Protein AF-A0A917PH70-F1 (afdb_monomer)

pLDDT: mean 84.31, std 15.36, range [49.19, 98.44]

Solvent-accessible surface area (backbone atoms only — not comparable to full-atom values): 12922 Å² total; per-residue (Å²): 136,62,50,63,32,92,89,75,68,44,53,55,34,42,41,21,60,59,47,22,56,74,26,53,43,82,43,77,47,75,48,79,40,77,47,79,57,69,67,55,56,70,75,43,76,84,50,75,73,59,52,70,80,65,51,49,74,43,81,46,76,49,76,50,74,50,68,36,74,67,12,62,72,35,50,76,82,79,75,60,72,53,63,62,25,49,52,39,25,52,53,11,59,72,32,40,92,86,37,50,69,65,9,51,49,31,31,52,53,12,48,52,48,32,51,52,33,50,50,40,51,70,64,51,44,58,55,54,43,53,54,45,63,56,18,25,31,24,75,84,80,67,52,73,47,68,66,64,63,70,58,57,51,49,52,51,51,49,52,51,50,51,52,52,52,52,51,49,52,52,51,63,68,45,44,65,59,52,52,51,50,52,53,52,52,51,52,52,51,52,53,52,53,53,53,51,52,53,53,51,56,54,53,57,55,57,69,77,66,61,81,85,75,86,82,78,89,77,88,74,88,85,91,83,133

Organism: NCBI:txid393059

Secondary structure (DSSP, 8-state):
--PPPTTT--S-EEEHHHHHHHTEEEEEEEEEEEE--HHHHHH-TT-TTTTTTT-EEEEEEEEEEEE-HHHHHTPPPPPPPHHHHHHHHHHHHHHTTT-HHHHHHHHHHHHHHHHHHHHIIIIIHHHHHHHHHH-EEETTT--EE---HHHHHHHHHHHHHHHHHHHHHHHHHHHHHHHHHHHHHHHHHHHHHHHHHHHHHHHHHHHTTS---------------

Radius of gyration: 43.93 Å; Cα contacts (8 Å, |Δi|>4): 209; chains: 1; bounding box: 133×69×64 Å

Sequence (225 aa):
MTASCPKCGADDARYLSVVHESGLSAVDTRTRGAGCNPLTILLFPFIGLWSLLFSSFGNARTTGTVQSLTSAKAGPPVRKPLAFSLVLAVVGLFLLPGHTVPGVLLLLVGGLSLYAAWTYNRRVHPYQYQVWEQSAMCQRCGTIFVPDANRITLDAVTAGQLLAEQQRRLVTAAQPALDRAQHLGGQVVQKVVQKTTELRVAAQREEHGAPLEPQADRREADQEN

Mean predicted aligned error: 14.16 Å

Structure (mmCIF, N/CA/C/O backbone):
data_AF-A0A917PH70-F1
#
_entry.id   AF-A0A917PH70-F1
#
loop_
_atom_site.group_PDB
_atom_site.id
_atom_site.type_symbol
_atom_site.label_atom_id
_atom_site.label_alt_id
_atom_site.label_comp_id
_atom_site.label_asym_id
_atom_site.label_entity_id
_atom_site.label_seq_id
_atom_site.pdbx_PDB_ins_code
_atom_site.Cartn_x
_atom_site.Cartn_y
_atom_site.Cartn_z
_atom_site.occupancy
_atom_site.B_iso_or_equiv
_atom_site.auth_seq_id
_atom_site.auth_comp_id
_atom_site.auth_asym_id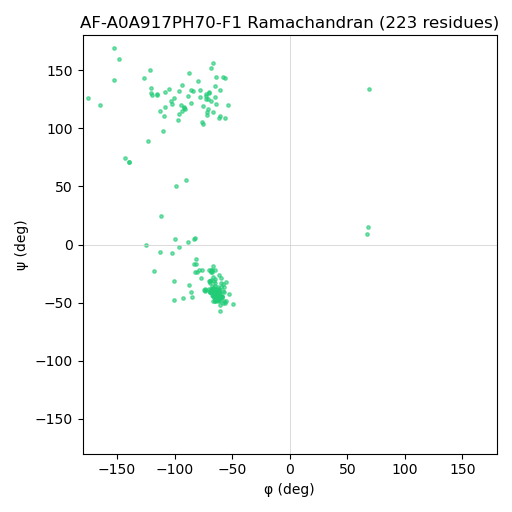
_atom_site.auth_atom_id
_atom_site.pdbx_PDB_model_num
ATOM 1 N N . MET A 1 1 ? -11.623 -1.666 21.074 1.00 55.84 1 MET A N 1
ATOM 2 C CA . MET A 1 1 ? -11.689 -3.139 20.999 1.00 55.84 1 MET A CA 1
ATOM 3 C C . MET A 1 1 ? -10.263 -3.650 21.083 1.00 55.84 1 MET A C 1
ATOM 5 O O . MET A 1 1 ? -9.477 -3.342 20.196 1.00 55.84 1 MET A O 1
ATOM 9 N N . THR A 1 2 ? -9.900 -4.296 22.186 1.00 69.12 2 THR A N 1
ATOM 10 C CA . THR A 1 2 ? -8.546 -4.786 22.479 1.00 69.12 2 THR A CA 1
ATOM 11 C C . THR A 1 2 ? -8.552 -6.306 22.373 1.00 69.12 2 THR A C 1
ATOM 13 O O . THR A 1 2 ? -9.302 -6.965 23.084 1.00 69.12 2 THR A O 1
ATOM 16 N N . ALA A 1 3 ? -7.774 -6.870 21.449 1.00 82.81 3 ALA A N 1
ATOM 17 C CA . ALA A 1 3 ? -7.618 -8.319 21.345 1.00 82.81 3 ALA A CA 1
ATOM 18 C C . ALA A 1 3 ? -6.467 -8.777 22.253 1.00 82.81 3 ALA A C 1
ATOM 20 O O . ALA A 1 3 ? -5.358 -8.250 22.151 1.00 82.81 3 ALA A O 1
ATOM 21 N N . SER A 1 4 ? -6.704 -9.766 23.117 1.00 91.69 4 SER A N 1
ATOM 22 C CA . SER A 1 4 ? -5.657 -10.330 23.975 1.00 91.69 4 SER A CA 1
ATOM 23 C C . SER A 1 4 ? -4.651 -11.136 23.150 1.00 91.69 4 SER A C 1
ATOM 25 O O . SER A 1 4 ? -5.019 -11.985 22.336 1.00 91.69 4 SER A O 1
ATOM 27 N N . CYS A 1 5 ? -3.359 -10.886 23.353 1.00 95.00 5 CYS A N 1
ATOM 28 C CA . CYS A 1 5 ? -2.297 -11.587 22.638 1.00 95.00 5 CYS A CA 1
ATOM 29 C C . CYS A 1 5 ? -2.193 -13.061 23.082 1.00 95.00 5 CYS A C 1
ATOM 31 O O . CYS A 1 5 ? -2.006 -13.310 24.274 1.00 95.00 5 CYS A O 1
ATOM 33 N N . PRO A 1 6 ? -2.164 -14.041 22.158 1.00 95.44 6 PRO A N 1
ATOM 34 C CA . PRO A 1 6 ? -2.088 -15.460 22.516 1.00 95.44 6 PRO A CA 1
ATOM 35 C C . PRO A 1 6 ? -0.744 -15.870 23.138 1.00 95.44 6 PRO A C 1
ATOM 37 O O . PRO A 1 6 ? -0.668 -16.880 23.828 1.00 95.44 6 PRO A O 1
ATOM 40 N N . LYS A 1 7 ? 0.331 -15.101 22.905 1.00 96.62 7 LYS A N 1
ATOM 41 C CA . LYS A 1 7 ? 1.673 -15.429 23.412 1.00 96.62 7 LYS A CA 1
ATOM 42 C C . LYS A 1 7 ? 1.923 -14.922 24.833 1.00 96.62 7 LYS A C 1
ATOM 44 O O . LYS A 1 7 ? 2.578 -15.604 25.609 1.00 96.62 7 LYS A O 1
ATOM 49 N N . CYS A 1 8 ? 1.472 -13.708 25.152 1.00 96.75 8 CYS A N 1
ATOM 50 C CA . CYS A 1 8 ? 1.789 -13.051 26.427 1.00 96.75 8 CYS A CA 1
ATOM 51 C C . CYS A 1 8 ? 0.565 -12.605 27.236 1.00 96.75 8 CYS A C 1
ATOM 53 O O . CYS A 1 8 ? 0.745 -11.995 28.284 1.00 96.75 8 CYS A O 1
ATOM 55 N N . GLY A 1 9 ? -0.657 -12.834 26.742 1.00 95.12 9 GLY A N 1
ATOM 56 C CA . GLY A 1 9 ? -1.905 -12.478 27.425 1.00 95.12 9 GLY A CA 1
ATOM 57 C C . GLY A 1 9 ? -2.163 -10.977 27.586 1.00 95.12 9 GLY A C 1
ATOM 58 O O . GLY A 1 9 ? -3.075 -10.602 28.306 1.00 95.12 9 GLY A O 1
ATOM 59 N N . ALA A 1 10 ? -1.363 -10.109 26.958 1.00 95.38 10 ALA A N 1
ATOM 60 C CA . ALA A 1 10 ? -1.545 -8.662 27.058 1.00 95.38 10 ALA A CA 1
ATOM 61 C C . ALA A 1 10 ? -2.670 -8.186 26.129 1.00 95.38 10 ALA A C 1
ATOM 63 O O . ALA A 1 10 ? -2.725 -8.622 24.977 1.00 95.38 10 ALA A O 1
ATOM 64 N N . ASP A 1 11 ? -3.483 -7.238 26.594 1.00 93.88 11 ASP A N 1
ATOM 65 C CA . ASP A 1 11 ? -4.610 -6.664 25.840 1.00 93.88 11 ASP A CA 1
ATOM 66 C C . ASP A 1 11 ? -4.192 -5.533 24.874 1.00 93.88 11 ASP A C 1
ATOM 68 O O . ASP A 1 11 ? -5.017 -4.941 24.184 1.00 93.88 11 ASP A O 1
ATOM 72 N N . ASP A 1 12 ? -2.889 -5.268 24.750 1.00 93.00 12 ASP A N 1
ATOM 73 C CA . ASP A 1 12 ? -2.331 -4.214 23.894 1.00 93.00 12 ASP A CA 1
ATOM 74 C C . ASP A 1 12 ? -2.015 -4.705 22.471 1.00 93.00 12 ASP A C 1
ATOM 76 O O . ASP A 1 12 ? -0.878 -4.608 21.990 1.00 93.00 12 ASP A O 1
ATOM 80 N N . ALA A 1 13 ? -2.998 -5.272 21.774 1.00 94.88 13 ALA A N 1
ATOM 81 C CA . ALA A 1 13 ? -2.871 -5.573 20.348 1.00 94.88 13 ALA A CA 1
ATOM 82 C C . ALA A 1 13 ? -3.433 -4.435 19.489 1.00 94.88 13 ALA A C 1
ATOM 84 O O . ALA A 1 13 ? -4.506 -3.896 19.760 1.00 94.88 13 ALA A O 1
ATOM 85 N N . ARG A 1 14 ? -2.710 -4.081 18.423 1.00 95.00 14 ARG A N 1
ATOM 86 C CA . ARG A 1 14 ? -3.150 -3.110 17.411 1.00 95.00 14 ARG A CA 1
ATOM 87 C C . ARG A 1 14 ? -3.050 -3.727 16.023 1.00 95.00 14 ARG A C 1
ATOM 89 O O . ARG A 1 14 ? -2.112 -4.475 15.764 1.00 95.00 14 ARG A O 1
ATOM 96 N N . TYR A 1 15 ? -3.990 -3.406 15.137 1.00 95.75 15 TYR A N 1
ATOM 97 C CA . TYR A 1 15 ? -3.949 -3.847 13.739 1.00 95.75 15 TYR A CA 1
ATOM 98 C C . TYR A 1 15 ? -2.653 -3.414 13.048 1.00 95.75 15 TYR A C 1
ATOM 100 O O . TYR A 1 15 ? -2.156 -2.316 13.316 1.00 95.75 15 TYR A O 1
ATOM 108 N N . LEU A 1 16 ? -2.109 -4.259 12.163 1.00 97.00 16 LEU A N 1
ATOM 109 C CA . LEU A 1 16 ? -0.850 -3.967 11.466 1.00 97.00 16 LEU A CA 1
ATOM 110 C C . LEU A 1 16 ? -0.904 -2.658 10.681 1.00 97.00 16 LEU A C 1
ATOM 112 O O . LEU A 1 16 ? 0.080 -1.926 10.696 1.00 97.00 16 LEU A O 1
ATOM 116 N N . SER A 1 17 ? -2.046 -2.330 10.073 1.00 96.25 17 SER A N 1
ATOM 117 C CA . SER A 1 17 ? -2.260 -1.057 9.374 1.00 96.25 17 SER A CA 1
ATOM 118 C C . SER A 1 17 ? -2.007 0.144 10.283 1.00 96.25 17 SER A C 1
ATOM 120 O O . SER A 1 17 ? -1.185 1.000 9.966 1.00 96.25 17 SER A O 1
ATOM 122 N N . VAL A 1 18 ? -2.618 0.148 11.470 1.00 96.56 18 VAL A N 1
ATOM 123 C CA . VAL A 1 18 ? -2.456 1.214 12.467 1.00 96.56 18 VAL A CA 1
ATOM 124 C C . VAL A 1 18 ? -1.019 1.271 12.982 1.00 96.56 18 VAL A C 1
ATOM 126 O O . VAL A 1 18 ? -0.466 2.356 13.143 1.00 96.56 18 VAL A O 1
ATOM 129 N N . VAL A 1 19 ? -0.385 0.121 13.239 1.00 96.88 19 VAL A N 1
ATOM 130 C CA . VAL A 1 19 ? 1.017 0.077 13.692 1.00 96.88 19 VAL A CA 1
ATOM 131 C C . VAL A 1 19 ? 1.955 0.629 12.620 1.00 96.88 19 VAL A C 1
ATOM 133 O O . VAL A 1 19 ? 2.821 1.447 12.931 1.00 96.88 19 VAL A O 1
ATOM 136 N N . HIS A 1 20 ? 1.758 0.227 11.367 1.00 97.50 20 HIS A N 1
ATOM 137 C CA . HIS A 1 20 ? 2.531 0.697 10.228 1.00 97.50 20 HIS A CA 1
ATOM 138 C C . HIS A 1 20 ? 2.386 2.213 10.041 1.00 97.50 20 HIS A C 1
ATOM 140 O O . HIS A 1 20 ? 3.396 2.916 10.023 1.00 97.50 20 HIS A O 1
ATOM 146 N N . GLU A 1 21 ? 1.157 2.728 9.993 1.00 96.81 21 GLU A N 1
ATOM 147 C CA . GLU A 1 21 ? 0.881 4.162 9.850 1.00 96.81 21 GLU A CA 1
ATOM 148 C C . GLU A 1 21 ? 1.428 4.976 11.024 1.00 96.81 21 GLU A C 1
ATOM 150 O O . GLU A 1 21 ? 2.063 6.005 10.814 1.00 96.81 21 GLU A O 1
ATOM 155 N N . SER A 1 22 ? 1.270 4.489 12.259 1.00 96.88 22 SER A N 1
ATOM 156 C CA . SER A 1 22 ? 1.747 5.200 13.453 1.00 96.88 22 SER A CA 1
ATOM 157 C C . SER A 1 22 ? 3.269 5.339 13.534 1.00 96.88 22 SER A C 1
ATOM 159 O O . SER A 1 22 ? 3.764 6.211 14.244 1.00 96.88 22 SER A O 1
ATOM 161 N N . GLY A 1 23 ? 4.018 4.482 12.836 1.00 96.25 23 GLY A N 1
ATOM 162 C CA . GLY A 1 23 ? 5.477 4.550 12.801 1.00 96.25 23 GLY A CA 1
ATOM 163 C C . GLY A 1 23 ? 6.049 5.213 11.554 1.00 96.25 23 GLY A C 1
ATOM 164 O O . GLY A 1 23 ? 7.269 5.218 11.417 1.00 96.25 23 GLY A O 1
ATOM 165 N N . LEU A 1 24 ? 5.211 5.752 10.663 1.00 97.06 24 LEU A N 1
ATOM 166 C CA . LEU A 1 24 ? 5.643 6.595 9.552 1.00 97.06 24 LEU A CA 1
ATOM 167 C C . LEU A 1 24 ? 5.546 8.065 9.965 1.00 97.06 24 LEU A C 1
ATOM 169 O O . LEU A 1 24 ? 4.465 8.567 10.264 1.00 97.06 24 LEU A O 1
ATOM 173 N N . SER A 1 25 ? 6.668 8.776 9.942 1.00 96.38 25 SER A N 1
ATOM 174 C CA . SER A 1 25 ? 6.697 10.228 10.104 1.00 96.38 25 SER A CA 1
ATOM 175 C C . SER A 1 25 ? 7.312 10.889 8.875 1.00 96.38 25 SER A C 1
ATOM 177 O O . SER A 1 25 ? 8.369 10.495 8.377 1.00 96.38 25 SER A O 1
ATOM 179 N N . ALA A 1 26 ? 6.620 11.897 8.345 1.00 95.69 26 ALA A N 1
ATOM 180 C CA . ALA A 1 26 ? 7.160 12.735 7.286 1.00 95.69 26 ALA A CA 1
ATOM 181 C C . ALA A 1 26 ? 8.141 13.738 7.901 1.00 95.69 26 ALA A C 1
ATOM 183 O O . ALA A 1 26 ? 7.803 14.459 8.840 1.00 95.69 26 ALA A O 1
ATOM 184 N N . VAL A 1 27 ? 9.353 13.787 7.359 1.00 95.31 27 VAL A N 1
ATOM 185 C CA . VAL A 1 27 ? 10.384 14.744 7.749 1.00 95.31 27 VAL A CA 1
ATOM 186 C C . VAL A 1 27 ? 10.549 15.735 6.607 1.00 95.31 27 VAL A C 1
ATOM 188 O O . VAL A 1 27 ? 11.043 15.389 5.539 1.00 95.31 27 VAL A O 1
ATOM 191 N N . ASP A 1 28 ? 10.121 16.974 6.834 1.00 95.31 28 ASP A N 1
ATOM 192 C CA . ASP A 1 28 ? 10.429 18.119 5.974 1.00 95.31 28 ASP A CA 1
ATOM 193 C C . ASP A 1 28 ? 11.382 19.021 6.750 1.00 95.31 28 ASP A C 1
ATOM 195 O O . ASP A 1 28 ? 10.975 19.769 7.640 1.00 95.31 28 ASP A O 1
ATOM 199 N N . THR A 1 29 ? 12.677 18.887 6.477 1.00 93.38 29 THR A N 1
ATOM 200 C CA . THR A 1 29 ? 13.698 19.714 7.117 1.00 93.38 29 THR A CA 1
ATOM 201 C C . THR A 1 29 ? 14.162 20.776 6.137 1.00 93.38 29 THR A C 1
ATOM 203 O O . THR A 1 29 ? 14.631 20.497 5.034 1.00 93.38 29 THR A O 1
ATOM 206 N N . ARG A 1 30 ? 14.040 22.036 6.553 1.00 91.94 30 ARG A N 1
ATOM 207 C CA . ARG A 1 30 ? 14.645 23.166 5.851 1.00 91.94 30 ARG A CA 1
ATOM 208 C C . ARG A 1 30 ? 15.958 23.497 6.531 1.00 91.94 30 ARG A C 1
ATOM 210 O O . ARG A 1 30 ? 15.971 24.058 7.622 1.00 91.94 30 ARG A O 1
ATOM 217 N N . THR A 1 31 ? 17.057 23.161 5.878 1.00 89.62 31 THR A N 1
ATOM 218 C CA . THR A 1 31 ? 18.389 23.554 6.323 1.00 89.62 31 THR A CA 1
ATOM 219 C C . THR A 1 31 ? 18.758 24.868 5.651 1.00 89.62 31 THR A C 1
ATOM 221 O O . THR A 1 31 ? 18.838 24.950 4.422 1.00 89.62 31 THR A O 1
ATOM 224 N N . ARG A 1 32 ? 18.975 25.903 6.464 1.00 87.00 32 ARG A N 1
ATOM 225 C CA . ARG A 1 32 ? 19.606 27.150 6.030 1.00 87.00 32 ARG A CA 1
ATOM 226 C C . ARG A 1 32 ? 21.089 27.040 6.326 1.00 87.00 32 ARG A C 1
ATOM 228 O O . ARG A 1 32 ? 21.468 26.924 7.487 1.00 87.00 32 ARG A O 1
ATOM 235 N N . GLY A 1 33 ? 21.901 27.036 5.280 1.00 81.44 33 GLY A N 1
ATOM 236 C CA . GLY A 1 33 ? 23.353 26.997 5.397 1.00 81.44 33 GLY A CA 1
ATOM 237 C C . GLY A 1 33 ? 23.962 28.224 4.738 1.00 81.44 33 GLY A C 1
ATOM 238 O O . GLY A 1 33 ? 23.585 28.576 3.621 1.00 81.44 33 GLY A O 1
ATOM 239 N N . ALA A 1 34 ? 24.914 28.863 5.413 1.00 76.62 34 ALA A N 1
ATOM 240 C CA . ALA A 1 34 ? 25.870 29.727 4.735 1.00 76.62 34 ALA A CA 1
ATOM 241 C C . ALA A 1 34 ? 26.877 28.803 4.038 1.00 76.62 34 ALA A C 1
ATOM 243 O O . ALA A 1 34 ? 27.673 28.133 4.696 1.00 76.62 34 ALA A O 1
ATOM 244 N N . GLY A 1 35 ? 26.767 28.679 2.716 1.00 65.12 35 GLY A N 1
ATOM 245 C CA . GLY A 1 35 ? 27.687 27.867 1.928 1.00 65.12 35 GLY A CA 1
ATOM 246 C C . GLY A 1 35 ? 28.845 28.725 1.439 1.00 65.12 35 GLY A C 1
ATOM 247 O O . GLY A 1 35 ? 28.630 29.638 0.645 1.00 65.12 35 GLY A O 1
ATOM 248 N N . CYS A 1 36 ? 30.074 28.420 1.857 1.00 64.38 36 CYS A N 1
ATOM 249 C CA . CYS A 1 36 ? 31.250 28.907 1.139 1.00 64.38 36 CYS A CA 1
ATOM 250 C C . CYS A 1 36 ? 31.339 28.137 -0.180 1.00 64.38 36 CYS A C 1
ATOM 252 O O . CYS A 1 36 ? 31.534 26.921 -0.176 1.00 64.38 36 CYS A O 1
ATOM 254 N N . ASN A 1 37 ? 31.174 28.818 -1.314 1.00 64.06 37 ASN A N 1
ATOM 255 C CA . ASN A 1 37 ? 31.363 28.183 -2.612 1.00 64.06 37 ASN A CA 1
ATOM 256 C C . ASN A 1 37 ? 32.848 27.757 -2.729 1.00 64.06 37 ASN A C 1
ATOM 258 O O . ASN A 1 37 ? 33.741 28.604 -2.622 1.00 64.06 37 ASN A O 1
ATOM 262 N N . PRO A 1 38 ? 33.158 26.463 -2.926 1.00 66.38 38 PRO A N 1
ATOM 263 C CA . PRO A 1 38 ? 34.544 26.002 -3.008 1.00 66.38 38 PRO A CA 1
ATOM 264 C C . PRO A 1 38 ? 35.297 26.647 -4.181 1.00 66.38 38 PRO A C 1
ATOM 266 O O . PRO A 1 38 ? 36.509 26.845 -4.105 1.00 66.38 38 PRO A O 1
ATOM 269 N N . LEU A 1 39 ? 34.580 27.065 -5.230 1.00 68.81 39 LEU A N 1
ATOM 270 C CA . LEU A 1 39 ? 35.157 27.755 -6.380 1.00 68.81 39 LEU A CA 1
ATOM 271 C C . LEU A 1 39 ? 35.692 29.150 -6.014 1.00 68.81 39 LEU A C 1
ATOM 273 O O . LEU A 1 39 ? 36.734 29.557 -6.518 1.00 68.81 39 LEU A O 1
ATOM 277 N N . THR A 1 40 ? 35.027 29.869 -5.099 1.00 65.19 40 THR A N 1
ATOM 278 C CA . THR A 1 40 ? 35.502 31.181 -4.619 1.00 65.19 40 THR A CA 1
ATOM 279 C C . THR A 1 40 ? 36.751 31.077 -3.747 1.00 65.19 40 THR A C 1
ATOM 281 O O . THR A 1 40 ? 37.595 31.965 -3.807 1.00 65.19 40 THR A O 1
ATOM 284 N N . ILE A 1 41 ? 36.915 29.980 -2.997 1.00 68.06 41 ILE A N 1
ATOM 285 C CA . ILE A 1 41 ? 38.135 29.717 -2.213 1.00 68.06 41 ILE A CA 1
ATOM 286 C C . ILE A 1 41 ? 39.323 29.437 -3.145 1.00 68.06 41 ILE A C 1
ATOM 288 O O . ILE A 1 41 ? 40.431 29.898 -2.884 1.00 68.06 41 ILE A O 1
ATOM 292 N N . LEU A 1 42 ? 39.088 28.720 -4.248 1.00 71.50 42 LEU A N 1
ATOM 293 C CA . LEU A 1 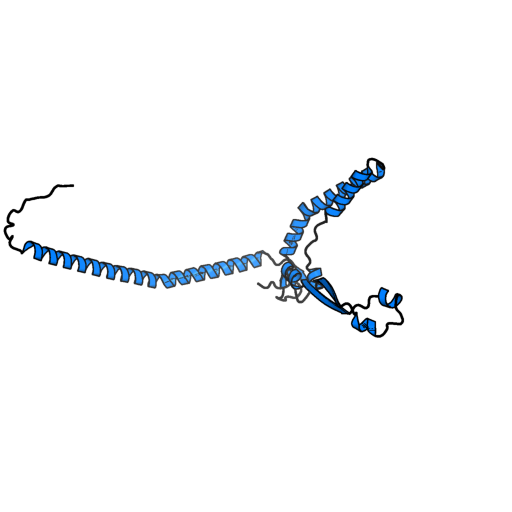42 ? 40.128 28.386 -5.225 1.00 71.50 42 LEU A CA 1
ATOM 294 C C . LEU A 1 42 ? 40.555 29.574 -6.096 1.00 71.50 42 LEU A C 1
ATOM 296 O O . LEU A 1 42 ? 41.742 29.726 -6.370 1.00 71.50 42 LEU A O 1
ATOM 300 N N . LEU A 1 43 ? 39.613 30.411 -6.537 1.00 71.12 43 LEU A N 1
ATOM 301 C CA . LEU A 1 43 ? 39.911 31.525 -7.447 1.00 71.12 43 LEU A CA 1
ATOM 302 C C . LEU A 1 43 ? 40.476 32.767 -6.743 1.00 71.12 43 LEU A C 1
ATOM 304 O O . LEU A 1 43 ? 41.165 33.555 -7.386 1.00 71.12 43 LEU A O 1
ATOM 308 N N . PHE A 1 44 ? 40.215 32.952 -5.444 1.00 68.31 44 PHE A N 1
ATOM 309 C CA . PHE A 1 44 ? 40.594 34.174 -4.725 1.00 68.31 44 PHE A CA 1
ATOM 310 C C . PHE A 1 44 ? 41.132 33.900 -3.304 1.00 68.31 44 PHE A C 1
ATOM 312 O O . PHE A 1 44 ? 40.487 34.259 -2.316 1.00 68.31 44 PHE A O 1
ATOM 319 N N . PRO A 1 45 ? 42.344 33.328 -3.162 1.00 63.28 45 PRO A N 1
ATOM 320 C CA . PRO A 1 45 ? 42.908 32.946 -1.861 1.00 63.28 45 PRO A CA 1
ATOM 321 C C . PRO A 1 45 ? 43.241 34.132 -0.935 1.00 63.28 45 PRO A C 1
ATOM 323 O O . PRO A 1 45 ? 43.362 33.953 0.273 1.00 63.28 45 PRO A O 1
ATOM 326 N N . PHE A 1 46 ? 43.359 35.352 -1.472 1.00 66.62 46 PHE A N 1
ATOM 327 C CA . PHE A 1 46 ? 43.726 36.552 -0.702 1.00 66.62 46 PHE A CA 1
ATOM 328 C C . PHE A 1 46 ? 42.529 37.395 -0.231 1.00 66.62 46 PHE A C 1
ATOM 330 O O . PHE A 1 46 ? 42.706 38.375 0.488 1.00 66.62 46 PHE A O 1
ATOM 337 N N . ILE A 1 47 ? 41.296 37.011 -0.579 1.00 59.50 47 ILE A N 1
ATOM 338 C CA . ILE A 1 47 ? 40.068 37.744 -0.224 1.00 59.50 47 ILE A CA 1
ATOM 339 C C . ILE A 1 47 ? 39.416 37.087 1.011 1.00 59.50 47 ILE A C 1
ATOM 341 O O . ILE A 1 47 ? 38.234 36.754 1.043 1.00 59.50 47 ILE A O 1
ATOM 345 N N . GLY A 1 48 ? 40.210 36.857 2.061 1.00 55.66 48 GLY A N 1
ATOM 346 C CA . GLY A 1 48 ? 39.770 36.143 3.268 1.00 55.66 48 GLY A CA 1
ATOM 347 C C . GLY A 1 48 ? 38.720 36.887 4.104 1.00 55.66 48 GLY A C 1
ATOM 348 O O . GLY A 1 48 ? 37.964 36.253 4.834 1.00 55.66 48 GLY A O 1
ATOM 349 N N . LEU A 1 49 ? 38.627 38.217 3.973 1.00 61.12 49 LEU A N 1
ATOM 350 C CA . LEU A 1 49 ? 37.731 39.042 4.794 1.00 61.12 49 LEU A CA 1
ATOM 351 C C . LEU A 1 49 ? 36.425 39.443 4.080 1.00 61.12 49 LEU A C 1
ATOM 353 O O . LEU A 1 49 ? 35.383 39.530 4.722 1.00 61.12 49 LEU A O 1
ATOM 357 N N . TRP A 1 50 ? 36.436 39.620 2.751 1.00 57.97 50 TRP A N 1
ATOM 358 C CA . TRP A 1 50 ? 35.219 39.962 1.991 1.00 57.97 50 TRP A CA 1
ATOM 359 C C . TRP A 1 50 ? 34.355 38.742 1.639 1.00 57.97 50 TRP A C 1
ATOM 361 O O . TRP A 1 50 ? 33.171 38.899 1.354 1.00 57.97 50 TRP A O 1
ATOM 371 N N . SER A 1 51 ? 34.897 37.521 1.721 1.00 54.53 51 SER A N 1
ATOM 372 C CA . SER A 1 51 ? 34.133 36.276 1.525 1.00 54.53 51 SER A CA 1
ATOM 373 C C . SER A 1 51 ? 32.978 36.120 2.537 1.00 54.53 51 SER A C 1
ATOM 375 O O . SER A 1 51 ? 31.915 35.592 2.211 1.00 54.53 51 SER A O 1
ATOM 377 N N . LEU A 1 52 ? 33.119 36.685 3.743 1.00 58.16 52 LEU A N 1
ATOM 378 C CA . LEU A 1 52 ? 32.035 36.735 4.733 1.00 58.16 52 LEU A CA 1
ATOM 379 C C . LEU A 1 52 ? 30.887 37.672 4.318 1.00 58.16 52 LEU A C 1
ATOM 381 O O . LEU A 1 52 ? 29.732 37.385 4.617 1.00 58.16 52 LEU A O 1
ATOM 385 N N . LEU A 1 53 ? 31.180 38.747 3.579 1.00 61.81 53 LEU A N 1
ATOM 386 C CA . LEU A 1 53 ? 30.180 39.703 3.083 1.00 61.81 53 LEU A CA 1
ATOM 387 C C . LEU A 1 53 ? 29.382 39.176 1.878 1.00 61.81 53 LEU A C 1
ATOM 389 O O . LEU A 1 53 ? 28.260 39.621 1.655 1.00 61.81 53 LEU A O 1
ATOM 393 N N . PHE A 1 54 ? 29.917 38.192 1.147 1.00 58.72 54 PHE A N 1
ATOM 394 C CA . PHE A 1 54 ? 29.249 37.526 0.018 1.00 58.72 54 PHE A CA 1
ATOM 395 C C . PHE A 1 54 ? 28.890 36.062 0.309 1.00 58.72 54 PHE A C 1
ATOM 397 O O . PHE A 1 54 ? 28.747 35.255 -0.612 1.00 58.72 54 PHE A O 1
ATOM 404 N N . SER A 1 55 ? 28.727 35.701 1.584 1.00 61.06 55 SER A N 1
ATOM 405 C CA . SER A 1 55 ? 28.226 34.376 1.954 1.00 61.06 55 SER A CA 1
ATOM 406 C C . SER A 1 55 ? 26.822 34.187 1.380 1.00 61.06 55 SER A C 1
ATOM 408 O O . SER A 1 55 ? 25.859 34.815 1.818 1.00 61.06 55 SER A O 1
ATOM 410 N N . SER A 1 56 ? 26.700 33.328 0.368 1.00 62.91 56 SER A N 1
ATOM 411 C CA . SER A 1 56 ? 25.400 32.968 -0.188 1.00 62.91 56 SER A CA 1
ATOM 412 C C . SER A 1 56 ? 24.665 32.089 0.821 1.00 62.91 56 SER A C 1
ATOM 414 O O . SER A 1 56 ? 25.107 30.984 1.151 1.00 62.91 56 SER A O 1
ATOM 416 N N . PHE A 1 57 ? 23.538 32.583 1.329 1.00 75.44 57 PHE A N 1
ATOM 417 C CA . PHE A 1 57 ? 22.631 31.785 2.144 1.00 75.44 57 PHE A CA 1
ATOM 418 C C . PHE A 1 57 ? 21.854 30.837 1.226 1.00 75.44 57 PHE A C 1
ATOM 420 O O . PHE A 1 57 ? 20.935 31.244 0.516 1.00 75.44 57 PHE A O 1
ATOM 427 N N . GLY A 1 58 ? 22.236 29.562 1.231 1.00 76.25 58 GLY A N 1
ATOM 428 C CA . GLY A 1 58 ? 21.525 28.504 0.528 1.00 76.25 58 GLY A CA 1
ATOM 429 C C . GLY A 1 58 ? 20.367 27.978 1.373 1.00 76.25 58 GLY A C 1
ATOM 430 O O . GLY A 1 58 ? 20.535 27.651 2.551 1.00 76.25 58 GLY A O 1
ATOM 431 N N . ASN A 1 59 ? 19.187 27.860 0.764 1.00 86.19 59 ASN A N 1
ATOM 432 C CA . ASN A 1 59 ? 18.077 27.099 1.331 1.00 86.19 59 ASN A CA 1
ATOM 433 C C . ASN A 1 59 ? 18.092 25.703 0.703 1.00 86.19 59 ASN A C 1
ATOM 435 O O . ASN A 1 59 ? 17.807 25.566 -0.485 1.00 86.19 59 ASN A O 1
ATOM 439 N N . ALA A 1 60 ? 18.385 24.671 1.490 1.00 85.88 60 ALA A N 1
ATOM 440 C CA . ALA A 1 60 ? 18.158 23.290 1.081 1.00 85.88 60 ALA A CA 1
ATOM 441 C C . ALA A 1 60 ? 16.920 22.751 1.805 1.00 85.88 60 ALA A C 1
ATOM 443 O O . ALA A 1 60 ? 16.731 22.967 3.005 1.00 85.88 60 ALA A O 1
ATOM 444 N N . ARG A 1 61 ? 16.045 22.084 1.053 1.00 90.31 61 ARG A N 1
ATOM 445 C CA . ARG A 1 61 ? 14.859 21.409 1.581 1.00 90.31 61 ARG A CA 1
ATOM 446 C C . ARG A 1 61 ? 15.061 19.915 1.402 1.00 90.31 61 ARG A C 1
ATOM 448 O O . ARG A 1 61 ? 15.136 19.445 0.269 1.00 90.31 61 ARG A O 1
ATOM 455 N N . THR A 1 62 ? 15.155 19.183 2.502 1.00 91.25 62 THR A N 1
ATOM 456 C CA . THR A 1 62 ? 15.183 17.724 2.490 1.00 91.25 62 THR A CA 1
ATOM 457 C C . THR A 1 62 ? 13.803 17.222 2.886 1.00 91.25 62 THR A C 1
ATOM 459 O O . THR A 1 62 ? 13.276 17.554 3.945 1.00 91.25 62 THR A O 1
ATOM 462 N N . THR A 1 63 ? 13.193 16.449 1.992 1.00 94.88 63 THR A N 1
ATOM 463 C CA . THR A 1 63 ? 11.950 15.731 2.279 1.00 94.88 63 THR A CA 1
ATOM 464 C C . THR A 1 63 ? 12.289 14.254 2.381 1.00 94.88 63 THR A C 1
ATOM 466 O O . THR A 1 63 ? 13.017 13.718 1.547 1.00 94.88 63 THR A O 1
ATOM 469 N N . GLY A 1 64 ? 11.822 13.611 3.440 1.00 94.38 64 GLY A N 1
ATOM 470 C CA . GLY A 1 64 ? 12.080 12.208 3.712 1.00 94.38 64 GLY A CA 1
ATOM 471 C C . GLY A 1 64 ? 10.962 11.595 4.538 1.00 94.38 64 GLY A C 1
ATOM 472 O O . GLY A 1 64 ? 10.094 12.289 5.065 1.00 94.38 64 GLY A O 1
ATOM 473 N N . THR A 1 65 ? 10.986 10.274 4.648 1.00 95.62 65 THR A N 1
ATOM 474 C CA . THR A 1 65 ? 10.107 9.530 5.549 1.00 95.62 65 THR A CA 1
ATOM 475 C C . THR A 1 65 ? 10.986 8.777 6.532 1.00 95.62 65 THR A C 1
ATOM 477 O O . THR A 1 65 ? 11.949 8.120 6.138 1.00 95.62 65 THR A O 1
ATOM 480 N N . VAL A 1 66 ? 10.705 8.929 7.821 1.00 96.06 66 VAL A N 1
ATOM 481 C CA . VAL A 1 66 ? 11.333 8.137 8.875 1.00 96.06 66 VAL A CA 1
ATOM 482 C C . VAL A 1 66 ? 10.340 7.055 9.259 1.00 96.06 66 VAL A C 1
ATOM 484 O O . VAL A 1 66 ? 9.179 7.339 9.551 1.00 96.06 66 VAL A O 1
ATOM 487 N N . GLN A 1 67 ? 10.796 5.808 9.221 1.00 97.25 67 GLN A N 1
ATOM 488 C CA . GLN A 1 67 ? 9.991 4.648 9.571 1.00 97.25 67 GLN A CA 1
ATOM 489 C C . GLN A 1 67 ? 10.577 3.977 10.810 1.00 97.25 67 GLN A C 1
ATOM 491 O O . GLN A 1 67 ? 11.770 3.673 10.858 1.00 97.25 67 GLN A O 1
ATOM 496 N N . SER A 1 68 ? 9.749 3.729 11.823 1.00 96.69 68 SER A N 1
ATOM 497 C CA . SER A 1 68 ? 10.169 2.953 12.989 1.00 96.69 68 SER A CA 1
ATOM 498 C C . SER A 1 68 ? 10.402 1.483 12.617 1.00 96.69 68 SER A C 1
ATOM 500 O O . SER A 1 68 ? 9.746 0.941 11.728 1.00 96.69 68 SER A O 1
ATOM 502 N N . LEU A 1 69 ? 11.292 0.790 13.338 1.00 96.25 69 LEU A N 1
ATOM 503 C CA . LEU A 1 69 ? 11.523 -0.650 13.132 1.00 96.25 69 LEU A CA 1
ATOM 504 C C . LEU A 1 69 ? 10.239 -1.480 13.306 1.00 96.25 69 LEU A C 1
ATOM 506 O O . LEU A 1 69 ? 10.041 -2.478 12.613 1.00 96.25 69 LEU A O 1
ATOM 510 N N . THR A 1 70 ? 9.350 -1.061 14.213 1.00 95.12 70 THR A N 1
ATOM 511 C CA . THR A 1 70 ? 8.048 -1.707 14.424 1.00 95.12 70 THR A CA 1
ATOM 512 C C . THR A 1 70 ? 7.110 -1.495 13.241 1.00 95.12 70 THR A C 1
ATOM 514 O O . THR A 1 70 ? 6.462 -2.451 12.822 1.00 95.12 70 THR A O 1
ATOM 517 N N . SER A 1 71 ? 7.087 -0.295 12.653 1.00 96.38 71 SER A N 1
ATOM 518 C CA . SER A 1 71 ? 6.329 -0.022 11.430 1.00 96.38 71 SER A CA 1
ATOM 519 C C . SER A 1 71 ? 6.898 -0.784 10.238 1.00 96.38 71 SER A C 1
ATOM 521 O O . SER A 1 71 ? 6.137 -1.441 9.538 1.00 96.38 71 SER A O 1
ATOM 523 N N . ALA A 1 72 ? 8.222 -0.812 10.058 1.00 96.50 72 ALA A N 1
ATOM 524 C CA . ALA A 1 72 ? 8.859 -1.563 8.976 1.00 96.50 72 ALA A CA 1
ATOM 525 C C . ALA A 1 72 ? 8.502 -3.059 9.028 1.00 96.50 72 ALA A C 1
ATOM 527 O O . ALA A 1 72 ? 8.199 -3.668 8.004 1.00 96.50 72 ALA A O 1
ATOM 528 N N . LYS A 1 73 ? 8.460 -3.645 10.232 1.00 96.06 73 LYS A N 1
ATOM 529 C CA . LYS A 1 73 ? 8.027 -5.035 10.436 1.00 96.06 73 LYS A CA 1
ATOM 530 C C . LYS A 1 73 ? 6.528 -5.242 10.183 1.00 96.06 73 LYS A C 1
ATOM 532 O O . LYS A 1 73 ? 6.137 -6.315 9.737 1.00 96.06 73 LYS A O 1
ATOM 537 N N . ALA A 1 74 ? 5.703 -4.239 10.472 1.00 97.38 74 ALA A N 1
ATOM 538 C CA . ALA A 1 74 ? 4.267 -4.242 10.206 1.00 97.38 74 ALA A CA 1
ATOM 539 C C . ALA A 1 74 ? 3.916 -3.859 8.755 1.00 97.38 74 ALA A C 1
ATOM 541 O O . ALA A 1 74 ? 2.737 -3.713 8.437 1.00 97.38 74 ALA A O 1
ATOM 542 N N . GLY A 1 75 ? 4.915 -3.691 7.882 1.00 97.19 75 GLY A N 1
ATOM 543 C CA . GLY A 1 75 ? 4.732 -3.242 6.509 1.00 97.19 75 GLY A CA 1
ATOM 544 C C . GLY A 1 75 ? 3.802 -4.144 5.688 1.00 97.19 75 GLY A C 1
ATOM 545 O O . GLY A 1 75 ? 3.815 -5.367 5.861 1.00 97.19 75 GLY A O 1
ATOM 546 N N . PRO A 1 76 ? 2.992 -3.563 4.788 1.00 97.38 76 PRO A N 1
ATOM 547 C CA . PRO A 1 76 ? 2.142 -4.335 3.895 1.00 97.38 76 PRO A CA 1
ATOM 548 C C . PRO A 1 76 ? 2.975 -5.154 2.896 1.00 97.38 76 PRO A C 1
ATOM 550 O O . PRO A 1 76 ? 4.108 -4.782 2.566 1.00 97.38 76 PRO A O 1
ATOM 553 N N . PRO A 1 77 ? 2.420 -6.252 2.353 1.00 97.31 77 PRO A N 1
ATOM 554 C CA . PRO A 1 77 ? 3.068 -6.988 1.275 1.00 97.31 77 PRO A CA 1
ATOM 555 C C . PRO A 1 77 ? 3.259 -6.082 0.051 1.00 97.31 77 PRO A C 1
ATOM 557 O O . PRO A 1 77 ? 2.346 -5.380 -0.380 1.00 97.31 77 PRO A O 1
ATOM 560 N N . VAL A 1 78 ? 4.461 -6.095 -0.526 1.00 97.00 78 VAL A N 1
ATOM 561 C CA . VAL A 1 78 ? 4.823 -5.203 -1.637 1.00 97.00 78 VAL A CA 1
ATOM 562 C C . VAL A 1 78 ? 4.396 -5.810 -2.979 1.00 97.00 78 VAL A C 1
ATOM 564 O O . VAL A 1 78 ? 4.668 -6.981 -3.267 1.00 97.00 78 VAL A O 1
ATOM 567 N N . ARG A 1 79 ? 3.757 -5.005 -3.838 1.00 97.25 79 ARG A N 1
ATOM 568 C CA . ARG A 1 79 ? 3.450 -5.382 -5.231 1.00 97.25 79 ARG A CA 1
ATOM 569 C C . ARG A 1 79 ? 4.732 -5.577 -6.033 1.00 97.25 79 ARG A C 1
ATOM 571 O O . ARG A 1 79 ? 5.691 -4.823 -5.882 1.00 97.25 79 ARG A O 1
ATOM 578 N N . LYS A 1 80 ? 4.743 -6.543 -6.953 1.00 97.31 80 LYS A N 1
ATOM 579 C CA . LYS A 1 80 ? 5.866 -6.694 -7.886 1.00 97.31 80 LYS A CA 1
ATOM 580 C C . LYS A 1 80 ? 5.811 -5.559 -8.916 1.00 97.31 80 LYS A C 1
ATOM 582 O O . LYS A 1 80 ? 4.761 -5.387 -9.545 1.00 97.31 80 LYS A O 1
ATOM 587 N N . PRO A 1 81 ? 6.885 -4.767 -9.084 1.00 96.69 81 PRO A N 1
ATOM 588 C CA . PRO A 1 81 ? 6.879 -3.650 -10.017 1.00 96.69 81 PRO A CA 1
ATOM 589 C C . PRO A 1 81 ? 6.818 -4.170 -11.455 1.00 96.69 81 PRO A C 1
ATOM 591 O O . PRO A 1 81 ? 7.679 -4.930 -11.886 1.00 96.69 81 PRO A O 1
ATOM 594 N N . LEU A 1 82 ? 5.809 -3.733 -12.209 1.00 97.38 82 LEU A N 1
ATOM 595 C CA . LEU A 1 82 ? 5.662 -4.086 -13.628 1.00 97.38 82 LEU A CA 1
ATOM 596 C C . LEU A 1 82 ? 6.581 -3.247 -14.528 1.00 97.38 82 LEU A C 1
ATOM 598 O O . LEU A 1 82 ? 6.912 -3.669 -15.633 1.00 97.38 82 LEU A O 1
ATOM 602 N N . ALA A 1 83 ? 7.010 -2.076 -14.044 1.00 96.62 83 ALA A N 1
ATOM 603 C CA . ALA A 1 83 ? 7.806 -1.122 -14.809 1.00 96.62 83 ALA A CA 1
ATOM 604 C C . ALA A 1 83 ? 9.140 -1.716 -15.277 1.00 96.62 83 ALA A C 1
ATOM 606 O O . ALA A 1 83 ? 9.491 -1.567 -16.439 1.00 96.62 83 ALA A O 1
ATOM 607 N N . PHE A 1 84 ? 9.853 -2.439 -14.407 1.00 96.31 84 PHE A N 1
ATOM 608 C CA . PHE A 1 84 ? 11.141 -3.034 -14.769 1.00 96.31 84 PHE A CA 1
ATOM 609 C C . PHE A 1 84 ? 11.000 -4.071 -15.893 1.00 96.31 84 PHE A C 1
ATOM 611 O O . PHE A 1 84 ? 11.722 -4.010 -16.885 1.00 96.31 84 PHE A O 1
ATOM 618 N N . SER A 1 85 ? 10.025 -4.978 -15.780 1.00 96.75 85 SER A N 1
ATOM 619 C CA . SER A 1 85 ? 9.740 -5.979 -16.815 1.00 96.75 85 SER A CA 1
ATOM 620 C C . SER A 1 85 ? 9.294 -5.349 -18.134 1.00 96.75 85 SER A C 1
ATOM 622 O O . SER A 1 85 ? 9.701 -5.804 -19.202 1.00 96.75 85 SER A O 1
ATOM 624 N N . LEU A 1 86 ? 8.496 -4.277 -18.069 1.00 98.06 86 LEU A N 1
ATOM 625 C CA . LEU A 1 86 ? 8.077 -3.523 -19.249 1.00 98.06 86 LEU A CA 1
ATOM 626 C C . LEU A 1 86 ? 9.275 -2.855 -19.936 1.00 98.06 86 LEU A C 1
ATOM 628 O O . LEU A 1 86 ? 9.423 -2.984 -21.146 1.00 98.06 86 LEU A O 1
ATOM 632 N N . VAL A 1 87 ? 10.151 -2.193 -19.172 1.00 98.19 87 VAL A N 1
ATOM 633 C CA . VAL A 1 87 ? 11.380 -1.577 -19.698 1.00 98.19 87 VAL A CA 1
ATOM 634 C C . VAL A 1 87 ? 12.257 -2.628 -20.371 1.00 98.19 87 VAL A C 1
ATOM 636 O O . VAL A 1 87 ? 12.712 -2.405 -21.488 1.00 98.19 87 VAL A O 1
ATOM 639 N N . LEU A 1 88 ? 12.440 -3.796 -19.750 1.00 97.75 88 LEU A N 1
ATOM 640 C CA . LEU A 1 88 ? 13.235 -4.883 -20.322 1.00 97.75 88 LEU A CA 1
ATOM 641 C C . LEU A 1 88 ? 12.671 -5.373 -21.667 1.00 97.75 88 LEU A C 1
ATOM 643 O O . LEU A 1 88 ? 13.426 -5.547 -22.623 1.00 97.75 88 LEU A O 1
ATOM 647 N N . ALA A 1 89 ? 11.349 -5.545 -21.759 1.00 97.75 89 ALA A N 1
ATOM 648 C CA . ALA A 1 89 ? 10.682 -5.941 -22.998 1.00 97.75 89 ALA A CA 1
ATOM 649 C C . ALA A 1 89 ? 10.804 -4.864 -24.090 1.00 97.75 89 ALA A C 1
ATOM 651 O O . ALA A 1 89 ? 11.089 -5.188 -25.241 1.00 97.75 89 ALA A O 1
ATOM 652 N N . VAL A 1 90 ? 10.646 -3.585 -23.732 1.00 98.25 90 VAL A N 1
ATOM 653 C CA . VAL A 1 90 ? 10.813 -2.455 -24.660 1.00 98.25 90 VAL A CA 1
ATOM 654 C C . VAL A 1 90 ? 12.247 -2.392 -25.184 1.00 98.25 90 VAL A C 1
ATOM 656 O O . VAL A 1 90 ? 12.447 -2.282 -26.390 1.00 98.25 90 VAL A O 1
ATOM 659 N N . VAL A 1 91 ? 13.250 -2.526 -24.315 1.00 98.19 91 VAL A N 1
ATOM 660 C CA . VAL A 1 91 ? 14.661 -2.572 -24.727 1.00 98.19 91 VAL A CA 1
ATOM 661 C C . VAL A 1 91 ? 14.908 -3.750 -25.673 1.00 98.19 91 VAL A C 1
ATOM 663 O O . VAL A 1 91 ? 15.498 -3.560 -26.733 1.00 98.19 91 VAL A O 1
ATOM 666 N N . GLY A 1 92 ? 14.395 -4.943 -25.355 1.00 97.69 92 GLY A N 1
ATOM 667 C CA . GLY A 1 92 ? 14.487 -6.107 -26.241 1.00 97.69 92 GLY A CA 1
ATOM 668 C C . GLY A 1 92 ? 13.875 -5.863 -27.624 1.00 97.69 92 GLY A C 1
ATOM 669 O O . GLY A 1 92 ? 14.481 -6.225 -28.632 1.00 97.69 92 GLY A O 1
ATOM 670 N N . LEU A 1 93 ? 12.726 -5.180 -27.682 1.00 98.06 93 LEU A N 1
ATOM 671 C CA . LEU A 1 93 ? 12.063 -4.799 -28.932 1.00 98.06 93 LEU A CA 1
ATOM 672 C C . LEU A 1 93 ? 12.937 -3.872 -29.787 1.00 98.06 93 LEU A C 1
ATOM 674 O O . LEU A 1 93 ? 13.082 -4.105 -30.985 1.00 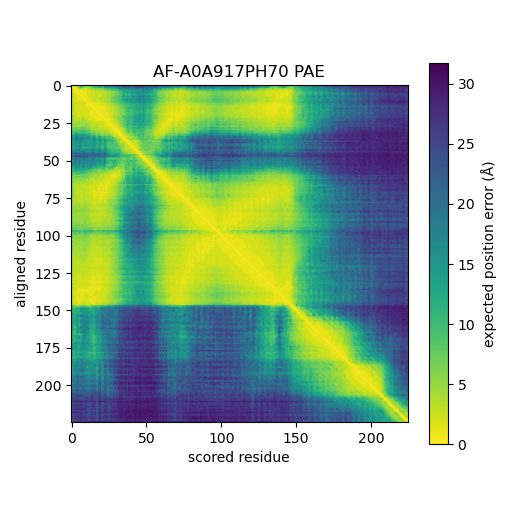98.06 93 LEU A O 1
ATOM 678 N N . PHE A 1 94 ? 13.555 -2.857 -29.177 1.00 98.25 94 PHE A N 1
ATOM 679 C CA . PHE A 1 94 ? 14.445 -1.922 -29.876 1.00 98.25 94 PHE A CA 1
ATOM 680 C C . PHE A 1 94 ? 15.758 -2.562 -30.352 1.00 98.25 94 PHE A C 1
ATOM 682 O O . PHE A 1 94 ? 16.357 -2.060 -31.300 1.00 98.25 94 PHE A O 1
ATOM 689 N N . LEU A 1 95 ? 16.204 -3.670 -29.747 1.00 97.94 95 LEU A N 1
ATOM 690 C CA . LEU A 1 95 ? 17.417 -4.387 -30.166 1.00 97.94 95 LEU A CA 1
ATOM 691 C C . LEU A 1 95 ? 17.212 -5.326 -31.369 1.00 97.94 95 LEU A C 1
ATOM 693 O O . LEU A 1 95 ? 18.198 -5.709 -32.002 1.00 97.94 95 LEU A O 1
ATOM 697 N N . LEU A 1 96 ? 15.970 -5.681 -31.722 1.00 97.44 96 LEU A N 1
ATOM 698 C CA . LEU A 1 96 ? 15.675 -6.630 -32.806 1.00 97.44 96 LEU A CA 1
ATOM 699 C C . LEU A 1 96 ? 16.322 -6.326 -34.176 1.00 97.44 96 LEU A C 1
ATOM 701 O O . LEU A 1 96 ? 16.811 -7.281 -34.779 1.00 97.44 96 LEU A O 1
ATOM 705 N N . PRO A 1 97 ? 16.363 -5.079 -34.697 1.00 97.25 97 PRO A N 1
ATOM 706 C CA . PRO A 1 97 ? 16.861 -4.829 -36.054 1.00 97.25 97 PRO A CA 1
ATOM 707 C C . PRO A 1 97 ? 18.376 -5.033 -36.224 1.00 97.25 97 PRO A C 1
ATOM 709 O O . PRO A 1 97 ? 18.823 -5.253 -37.344 1.00 97.25 97 PRO A O 1
ATOM 712 N N . GLY A 1 98 ? 19.168 -4.977 -35.146 1.00 95.19 98 GLY A N 1
ATOM 713 C CA . GLY A 1 98 ? 20.633 -5.131 -35.202 1.00 95.19 98 GLY A CA 1
ATOM 714 C C . GLY A 1 98 ? 21.176 -6.335 -34.432 1.00 95.19 98 GLY A C 1
ATOM 715 O O . GLY A 1 98 ? 22.259 -6.832 -34.733 1.00 95.19 98 GLY A O 1
ATOM 716 N N . HIS A 1 99 ? 20.426 -6.831 -33.446 1.00 95.88 99 HIS A N 1
ATOM 717 C CA . HIS A 1 99 ? 20.871 -7.880 -32.539 1.00 95.88 99 HIS A CA 1
ATOM 718 C C . HIS A 1 99 ? 19.715 -8.831 -32.205 1.00 95.88 99 HIS A C 1
ATOM 720 O O . HIS A 1 99 ? 19.159 -8.820 -31.105 1.00 95.88 99 HIS A O 1
ATOM 726 N N . THR A 1 100 ? 19.367 -9.687 -33.168 1.00 95.81 100 THR A N 1
ATOM 727 C CA . THR A 1 100 ? 18.207 -10.589 -33.085 1.00 95.81 100 THR A CA 1
ATOM 728 C C . THR A 1 100 ? 18.250 -11.506 -31.864 1.00 95.81 100 THR A C 1
ATOM 730 O O . THR A 1 100 ? 17.281 -11.560 -31.115 1.00 95.81 100 THR A O 1
ATOM 733 N N . VAL A 1 101 ? 19.375 -12.182 -31.606 1.00 97.44 101 VAL A N 1
ATOM 734 C CA . VAL A 1 101 ? 19.508 -13.123 -30.477 1.00 97.44 101 VAL A CA 1
ATOM 735 C C . VAL A 1 101 ? 19.301 -12.445 -29.112 1.00 97.44 101 VAL A C 1
ATOM 737 O O . VAL A 1 101 ? 18.396 -12.864 -28.386 1.00 97.44 101 VAL A O 1
ATOM 740 N N . PRO A 1 102 ? 20.063 -11.399 -28.724 1.00 97.44 102 PRO A N 1
ATOM 741 C CA . PRO A 1 102 ? 19.850 -10.752 -27.430 1.00 97.44 102 PRO A CA 1
ATOM 742 C C . PRO A 1 102 ? 18.522 -9.984 -27.366 1.00 97.44 102 PRO A C 1
ATOM 744 O O . PRO A 1 102 ? 17.920 -9.936 -26.296 1.00 97.44 102 PRO A O 1
ATOM 747 N N . GLY A 1 103 ? 18.023 -9.442 -28.484 1.00 98.06 103 GLY A N 1
ATOM 748 C CA . GLY A 1 103 ? 16.707 -8.800 -28.548 1.00 98.06 103 GLY A CA 1
ATOM 749 C C . GLY A 1 103 ? 15.568 -9.777 -28.241 1.00 98.06 103 GLY A C 1
ATOM 750 O O . GLY A 1 103 ? 14.741 -9.513 -27.368 1.00 98.06 103 GLY A O 1
ATOM 751 N N . VAL A 1 104 ? 15.569 -10.952 -28.883 1.00 98.12 104 VAL A N 1
ATOM 752 C CA . VAL A 1 104 ? 14.593 -12.026 -28.625 1.00 98.12 104 VAL A CA 1
ATOM 753 C C . VAL A 1 104 ? 14.715 -12.555 -27.196 1.00 98.12 104 VAL A C 1
ATOM 755 O O . VAL A 1 104 ? 13.697 -12.758 -26.536 1.00 98.12 104 VAL A O 1
ATOM 758 N N . LEU A 1 105 ? 15.936 -12.737 -26.681 1.00 98.38 105 LEU A N 1
ATOM 759 C CA . LEU A 1 105 ? 16.148 -13.180 -25.301 1.00 98.38 105 LEU A CA 1
ATOM 760 C C . LEU A 1 105 ? 15.575 -12.174 -24.291 1.00 98.38 105 LEU A C 1
ATOM 762 O O . LEU A 1 105 ? 14.849 -12.568 -23.380 1.00 98.38 105 LEU A O 1
ATOM 766 N N . LEU A 1 106 ? 15.854 -10.879 -24.467 1.00 98.19 106 LEU A N 1
ATOM 767 C CA . LEU A 1 106 ? 15.313 -9.814 -23.618 1.00 98.19 106 LEU A CA 1
ATOM 768 C C . LEU A 1 106 ? 13.789 -9.728 -23.703 1.00 98.19 106 LEU A C 1
ATOM 770 O O . LEU A 1 106 ? 13.141 -9.541 -22.676 1.00 98.19 106 LEU A O 1
ATOM 774 N N . LEU A 1 107 ? 13.208 -9.913 -24.890 1.00 98.25 107 LEU A N 1
ATOM 775 C CA . LEU A 1 107 ? 11.756 -9.975 -25.062 1.00 98.25 107 LEU A CA 1
ATOM 776 C C . LEU A 1 107 ? 11.139 -11.169 -24.337 1.00 98.25 107 LEU A C 1
ATOM 778 O O . LEU A 1 107 ? 10.128 -11.002 -23.658 1.00 98.25 107 LEU A O 1
ATOM 782 N N . LEU A 1 108 ? 11.745 -12.355 -24.431 1.00 98.44 108 LEU A N 1
ATOM 783 C CA . LEU A 1 108 ? 11.269 -13.545 -23.725 1.00 98.44 108 LEU A CA 1
ATOM 784 C C . LEU A 1 108 ? 11.370 -13.375 -22.206 1.00 98.44 108 LEU A C 1
ATOM 786 O O . LEU A 1 108 ? 10.389 -13.601 -21.500 1.00 98.44 108 LEU A O 1
ATOM 790 N N . VAL A 1 109 ? 12.516 -12.925 -21.689 1.00 98.31 109 VAL A N 1
ATOM 791 C CA . VAL A 1 109 ? 12.713 -12.691 -20.247 1.00 98.31 109 VAL A CA 1
ATOM 792 C C . VAL A 1 109 ? 11.810 -11.558 -19.744 1.00 98.31 109 VAL A C 1
ATOM 794 O O . VAL A 1 109 ? 11.176 -11.681 -18.691 1.00 98.31 109 VAL A O 1
ATOM 797 N N . GLY A 1 110 ? 11.692 -10.468 -20.503 1.00 98.12 110 GLY A N 1
ATOM 798 C CA . GLY A 1 110 ? 10.800 -9.346 -20.214 1.00 98.12 110 GLY A CA 1
ATOM 799 C C . GLY A 1 110 ? 9.337 -9.778 -20.178 1.00 98.12 110 GLY A C 1
ATOM 800 O O . GLY A 1 110 ? 8.646 -9.521 -19.196 1.00 98.12 110 GLY A O 1
ATOM 801 N N . GLY A 1 111 ? 8.886 -10.521 -21.190 1.00 98.00 111 GLY A N 1
ATOM 802 C CA . GLY A 1 111 ? 7.527 -11.052 -21.278 1.00 98.00 111 GLY A CA 1
ATOM 803 C C . GLY A 1 111 ? 7.193 -12.042 -20.160 1.00 98.00 111 GLY A C 1
ATOM 804 O O . GLY A 1 111 ? 6.160 -11.897 -19.505 1.00 98.00 111 GLY A O 1
ATOM 805 N N . LEU A 1 112 ? 8.079 -13.003 -19.877 1.00 98.44 112 LEU A N 1
ATOM 806 C CA . LEU A 1 112 ? 7.893 -13.973 -18.791 1.00 98.44 112 LEU A CA 1
ATOM 807 C C . LEU A 1 112 ? 7.869 -13.295 -17.417 1.00 98.44 112 LEU A C 1
ATOM 809 O O . LEU A 1 112 ? 6.993 -13.589 -16.603 1.00 98.44 112 LEU A O 1
ATOM 813 N N . SER A 1 113 ? 8.792 -12.363 -17.158 1.00 98.12 113 SER A N 1
ATOM 814 C CA . SER A 1 113 ? 8.828 -11.625 -15.890 1.00 98.12 113 SER A CA 1
ATOM 815 C C . SER A 1 113 ? 7.604 -10.720 -15.718 1.00 98.12 113 SER A C 1
ATOM 817 O O . SER A 1 113 ? 7.039 -10.670 -14.624 1.00 98.12 113 SER A O 1
ATOM 819 N N . LEU A 1 114 ? 7.130 -10.082 -16.796 1.00 98.38 114 LEU A N 1
ATOM 820 C CA . LEU A 1 114 ? 5.904 -9.284 -16.794 1.00 98.38 114 LEU A CA 1
ATOM 821 C C . LEU A 1 114 ? 4.683 -10.154 -16.477 1.00 98.38 114 LEU A C 1
ATOM 823 O O . LEU A 1 114 ? 3.881 -9.793 -15.615 1.00 98.38 114 LEU A O 1
ATOM 827 N N . TYR A 1 115 ? 4.562 -11.316 -17.124 1.00 98.38 115 TYR A N 1
ATOM 828 C CA . TYR A 1 115 ? 3.479 -12.267 -16.871 1.00 98.38 115 TYR A CA 1
ATOM 829 C C . TYR A 1 115 ? 3.505 -12.797 -15.429 1.00 98.38 115 TYR A C 1
ATOM 831 O O . TYR A 1 115 ? 2.469 -12.829 -14.759 1.00 98.38 115 TYR A O 1
ATOM 839 N N . ALA A 1 116 ? 4.680 -13.152 -14.906 1.00 98.19 116 ALA A N 1
ATOM 840 C CA . ALA A 1 116 ? 4.841 -13.6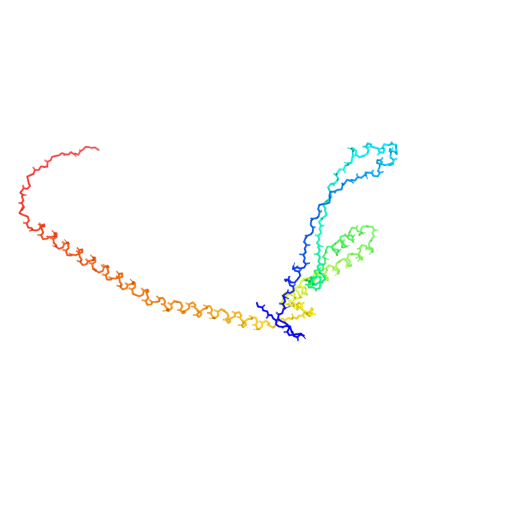01 -13.524 1.00 98.19 116 ALA A CA 1
ATOM 841 C C . ALA A 1 116 ? 4.466 -12.502 -12.512 1.00 98.19 116 ALA A C 1
ATOM 843 O O . ALA A 1 116 ? 3.719 -12.748 -11.564 1.00 98.19 116 ALA A O 1
ATOM 844 N N . ALA A 1 117 ? 4.922 -11.266 -12.729 1.00 98.00 117 ALA A N 1
ATOM 845 C CA . ALA A 1 117 ? 4.579 -10.138 -11.868 1.00 98.00 117 ALA A CA 1
ATOM 846 C C . ALA A 1 117 ? 3.078 -9.806 -11.928 1.00 98.00 117 ALA A C 1
ATOM 848 O O . ALA A 1 117 ? 2.453 -9.555 -10.896 1.00 98.00 117 ALA A O 1
ATOM 849 N N . TRP A 1 118 ? 2.472 -9.863 -13.117 1.00 98.44 118 TRP A N 1
ATOM 850 C CA . TRP A 1 118 ? 1.039 -9.643 -13.310 1.00 98.44 118 TRP A CA 1
ATOM 851 C C . TRP A 1 118 ? 0.187 -10.719 -12.631 1.00 98.44 118 TRP A C 1
ATOM 853 O O . TRP A 1 118 ? -0.746 -10.394 -11.894 1.00 98.44 118 TRP A O 1
ATOM 863 N N . THR A 1 119 ? 0.524 -11.997 -12.815 1.00 98.31 119 THR A N 1
ATOM 864 C CA . THR A 1 119 ? -0.188 -13.112 -12.169 1.00 98.31 119 THR A CA 1
ATOM 865 C C . THR A 1 119 ? -0.059 -13.062 -10.647 1.00 98.31 119 THR A C 1
ATOM 867 O O . THR A 1 119 ? -1.072 -13.206 -9.958 1.00 98.31 119 THR A O 1
ATOM 870 N N . TYR A 1 120 ? 1.132 -12.770 -10.111 1.00 98.38 120 TYR A N 1
ATOM 871 C CA . TYR A 1 120 ? 1.340 -12.551 -8.676 1.00 98.38 120 TYR A CA 1
ATOM 872 C C . TYR A 1 120 ? 0.463 -11.408 -8.145 1.00 98.38 120 TYR A C 1
ATOM 874 O O . TYR A 1 120 ? -0.278 -11.594 -7.178 1.00 98.38 120 TYR A O 1
ATOM 882 N N . ASN A 1 121 ? 0.492 -10.246 -8.806 1.00 98.00 121 ASN A N 1
ATOM 883 C CA . ASN A 1 121 ? -0.258 -9.062 -8.382 1.00 98.00 121 ASN A CA 1
ATOM 884 C C . ASN A 1 121 ? -1.782 -9.263 -8.451 1.00 98.00 121 ASN A C 1
ATOM 886 O O . ASN A 1 121 ? -2.499 -8.652 -7.663 1.00 98.00 121 ASN A O 1
ATOM 890 N N . ARG A 1 122 ? -2.293 -10.107 -9.362 1.00 98.00 122 ARG A N 1
ATOM 891 C CA . ARG A 1 122 ? -3.739 -10.385 -9.467 1.00 98.00 122 ARG A CA 1
ATOM 892 C C . ARG A 1 122 ? -4.227 -11.517 -8.573 1.00 98.00 122 ARG A C 1
ATOM 894 O O . ARG A 1 122 ? -5.362 -11.448 -8.122 1.00 98.00 122 ARG A O 1
ATOM 901 N N . ARG A 1 123 ? -3.427 -12.564 -8.352 1.00 97.50 123 ARG A N 1
ATOM 902 C CA . ARG A 1 123 ? -3.873 -13.766 -7.623 1.00 97.50 123 ARG A CA 1
ATOM 903 C C . ARG A 1 123 ? -3.408 -13.785 -6.172 1.00 97.50 123 ARG A C 1
ATOM 905 O O . ARG A 1 123 ? -4.205 -14.036 -5.280 1.00 97.50 123 ARG A O 1
ATOM 912 N N . VAL A 1 124 ? -2.126 -13.516 -5.937 1.00 97.56 124 VAL A N 1
ATOM 913 C CA . VAL A 1 124 ? -1.483 -13.735 -4.632 1.00 97.56 124 VAL A CA 1
ATOM 914 C C . VAL A 1 124 ? -1.537 -12.482 -3.764 1.00 97.56 124 VAL A C 1
ATOM 916 O O . VAL A 1 124 ? -1.906 -12.554 -2.594 1.00 97.56 124 VAL A O 1
ATOM 919 N N . HIS A 1 125 ? -1.219 -11.322 -4.342 1.00 97.75 125 HIS A N 1
ATOM 920 C CA . HIS A 1 125 ? -1.199 -10.054 -3.617 1.00 97.75 125 HIS A CA 1
ATOM 921 C C . HIS A 1 125 ? -2.523 -9.700 -2.909 1.00 97.75 125 HIS A C 1
ATOM 923 O O . HIS A 1 125 ? -2.450 -9.339 -1.737 1.00 97.75 125 HIS A O 1
ATOM 929 N N . PRO A 1 126 ? -3.721 -9.768 -3.537 1.00 97.44 126 PRO A N 1
ATOM 930 C CA . PRO A 1 126 ? -4.955 -9.376 -2.846 1.00 97.44 126 PRO A CA 1
ATOM 931 C C . PRO A 1 126 ? -5.233 -10.247 -1.618 1.00 97.44 126 PRO A C 1
ATOM 933 O O . PRO A 1 126 ? -5.607 -9.719 -0.577 1.00 97.44 126 PRO A O 1
ATOM 936 N N . TYR A 1 127 ? -4.967 -11.552 -1.708 1.00 96.44 127 TYR A N 1
ATOM 937 C CA . TYR A 1 127 ? -5.126 -12.468 -0.583 1.00 96.44 127 TYR A CA 1
ATOM 938 C C . TYR A 1 127 ? -4.155 -12.147 0.563 1.00 96.44 127 TYR A C 1
ATOM 940 O O . TYR A 1 127 ? -4.572 -12.006 1.709 1.00 96.44 127 TYR A O 1
ATOM 948 N N . GLN A 1 128 ? -2.864 -11.963 0.264 1.00 96.56 128 GLN A N 1
ATOM 949 C CA . GLN A 1 128 ? -1.873 -11.593 1.283 1.00 96.56 128 GLN A CA 1
ATOM 950 C C . GLN A 1 128 ? -2.188 -10.248 1.939 1.00 96.56 128 GLN A C 1
ATOM 952 O O . GLN A 1 128 ? -1.993 -10.088 3.141 1.00 96.56 128 GLN A O 1
ATOM 957 N N . TYR A 1 129 ? -2.676 -9.290 1.152 1.00 96.94 129 TYR A N 1
ATOM 958 C CA . TYR A 1 129 ? -3.062 -7.978 1.649 1.00 96.94 129 TYR A CA 1
ATOM 959 C C . TYR A 1 129 ? -4.271 -8.066 2.587 1.00 96.94 129 TYR A C 1
ATOM 961 O O . TYR A 1 129 ? -4.253 -7.463 3.653 1.00 96.94 129 TYR A O 1
ATOM 969 N N . GLN A 1 130 ? -5.268 -8.888 2.254 1.00 95.31 130 GLN A N 1
ATOM 970 C CA . GLN A 1 130 ? -6.432 -9.116 3.109 1.00 95.31 130 GLN A CA 1
ATOM 971 C C . GLN A 1 130 ? -6.053 -9.781 4.442 1.00 95.31 130 GLN A C 1
ATOM 973 O O . GLN A 1 130 ? -6.522 -9.364 5.498 1.00 95.31 130 GLN A O 1
ATOM 978 N N . VAL A 1 131 ? -5.164 -10.782 4.415 1.00 95.25 131 VAL A N 1
ATOM 979 C CA . VAL A 1 131 ? -4.631 -11.406 5.641 1.00 95.25 131 VAL A CA 1
ATOM 980 C C . VAL A 1 131 ? -3.848 -10.387 6.474 1.00 95.25 131 VAL A C 1
ATOM 982 O O . VAL A 1 131 ? -3.967 -10.371 7.698 1.00 95.25 131 VAL A O 1
ATOM 985 N N . TRP A 1 132 ? -3.073 -9.516 5.824 1.00 96.69 132 TRP A N 1
ATOM 986 C CA . TRP A 1 132 ? -2.342 -8.441 6.491 1.00 96.69 132 TRP A CA 1
ATOM 987 C C . TRP A 1 132 ? -3.288 -7.434 7.167 1.00 96.69 132 TRP A C 1
ATOM 989 O O . TRP A 1 132 ? -3.097 -7.145 8.348 1.00 96.69 132 TRP A O 1
ATOM 999 N N . GLU A 1 133 ? -4.345 -6.974 6.488 1.00 95.38 133 GLU A N 1
ATOM 1000 C CA . GLU A 1 133 ? -5.341 -6.046 7.058 1.00 95.38 133 GLU A CA 1
ATOM 1001 C C . GLU A 1 133 ? -6.052 -6.620 8.287 1.00 95.38 133 GLU A C 1
ATOM 1003 O O . GLU A 1 133 ? -6.334 -5.899 9.242 1.00 95.38 133 GLU A O 1
ATOM 1008 N N . GLN A 1 134 ? -6.320 -7.925 8.278 1.00 94.25 134 GLN A N 1
ATOM 1009 C CA . GLN A 1 134 ? -6.985 -8.612 9.384 1.00 94.25 134 GLN A CA 1
ATOM 1010 C C . GLN A 1 134 ? -6.034 -8.964 10.528 1.00 94.25 134 GLN A C 1
ATOM 1012 O O . GLN A 1 134 ? -6.488 -9.341 11.604 1.00 94.25 134 GLN A O 1
ATOM 1017 N N . SER A 1 135 ? -4.724 -8.859 10.330 1.00 95.44 135 SER A N 1
ATOM 1018 C CA . SER A 1 135 ? -3.747 -9.230 11.348 1.00 95.44 135 SER A CA 1
ATOM 1019 C C . SER A 1 135 ? -3.423 -8.082 12.309 1.00 95.44 135 SER A C 1
ATOM 1021 O O . SER A 1 135 ? -3.423 -6.898 11.963 1.00 95.44 135 SER A O 1
ATOM 1023 N N . ALA A 1 136 ? -3.137 -8.443 13.557 1.00 95.88 136 ALA A N 1
ATOM 1024 C CA . ALA A 1 136 ? -2.776 -7.537 14.634 1.00 95.88 136 ALA A CA 1
ATOM 1025 C C . ALA A 1 136 ? -1.401 -7.887 15.210 1.00 95.88 136 ALA A C 1
ATOM 1027 O O . ALA A 1 136 ? -0.980 -9.043 15.224 1.00 95.88 136 ALA A O 1
ATOM 1028 N N . MET A 1 137 ? -0.702 -6.874 15.716 1.00 96.75 137 MET A N 1
ATOM 1029 C CA . MET A 1 137 ? 0.578 -6.994 16.403 1.00 96.75 137 MET A CA 1
ATOM 1030 C C . MET A 1 137 ? 0.434 -6.573 17.863 1.00 96.75 137 MET A C 1
ATOM 1032 O O . MET A 1 137 ? -0.064 -5.489 18.179 1.00 96.75 137 MET A O 1
ATOM 1036 N N . CYS A 1 138 ? 0.910 -7.428 18.766 1.00 96.56 138 CYS A N 1
ATOM 1037 C CA . CYS A 1 138 ? 1.013 -7.098 20.182 1.00 96.56 138 CYS A CA 1
ATOM 1038 C C . CYS A 1 138 ? 2.123 -6.062 20.409 1.00 96.56 138 CYS A C 1
ATOM 1040 O O . CYS A 1 138 ? 3.276 -6.312 20.057 1.00 96.56 138 CYS A O 1
ATOM 1042 N N . GLN A 1 139 ? 1.803 -4.941 21.055 1.00 95.69 139 GLN A N 1
ATOM 1043 C CA . GLN A 1 139 ? 2.765 -3.877 21.368 1.00 95.69 139 GLN A CA 1
ATOM 1044 C C . GLN A 1 139 ? 3.801 -4.297 22.419 1.00 95.69 139 GLN A C 1
ATOM 1046 O O . GLN A 1 139 ? 4.899 -3.754 22.452 1.00 95.69 139 GLN A O 1
ATOM 1051 N N . ARG A 1 140 ? 3.483 -5.294 23.257 1.00 95.94 140 ARG A N 1
ATOM 1052 C CA . ARG A 1 140 ? 4.365 -5.753 24.339 1.00 95.94 140 ARG A CA 1
ATOM 1053 C C . ARG A 1 140 ? 5.400 -6.783 23.885 1.00 95.94 140 ARG A C 1
ATOM 1055 O O . A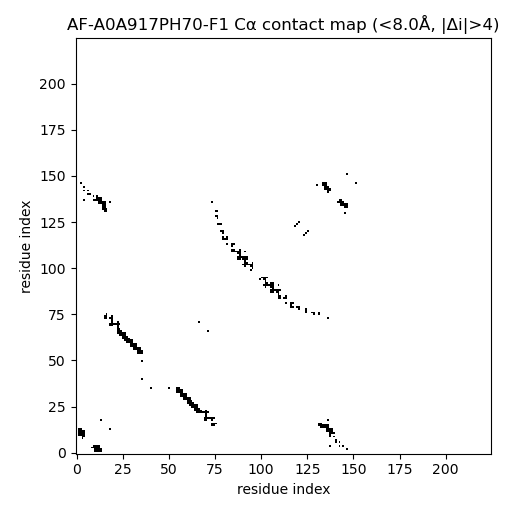RG A 1 140 ? 6.561 -6.681 24.255 1.00 95.94 140 ARG A O 1
ATOM 1062 N N . CYS A 1 141 ? 4.988 -7.785 23.102 1.00 96.06 141 CYS A N 1
ATOM 1063 C CA . CYS A 1 141 ? 5.873 -8.882 22.677 1.00 96.06 141 CYS A CA 1
ATOM 1064 C C . CYS A 1 141 ? 6.183 -8.911 21.170 1.00 96.06 141 CYS A C 1
ATOM 1066 O O . CYS A 1 141 ? 6.972 -9.744 20.727 1.00 96.06 141 CYS A O 1
ATOM 1068 N N . GLY A 1 142 ? 5.547 -8.054 20.364 1.00 96.06 142 GLY A N 1
ATOM 1069 C CA . GLY A 1 142 ? 5.783 -7.952 18.920 1.00 96.06 142 GLY A CA 1
ATOM 1070 C C . GLY A 1 142 ? 5.325 -9.156 18.090 1.00 96.06 142 GLY A C 1
ATOM 1071 O O . GLY A 1 142 ? 5.761 -9.302 16.943 1.00 96.06 142 GLY A O 1
ATOM 1072 N N . THR A 1 143 ? 4.492 -10.033 18.659 1.00 96.75 143 THR A N 1
ATOM 1073 C CA . THR A 1 143 ? 3.914 -11.187 17.951 1.00 96.75 143 THR A CA 1
ATOM 1074 C C . THR A 1 143 ? 2.766 -10.723 17.064 1.00 96.75 143 THR A C 1
ATOM 1076 O O . THR A 1 143 ? 1.908 -9.970 17.527 1.00 96.75 143 THR A O 1
ATOM 1079 N N . ILE A 1 144 ? 2.766 -11.181 15.812 1.00 96.88 144 ILE A N 1
ATOM 1080 C CA . ILE A 1 144 ? 1.706 -10.936 14.831 1.00 96.88 144 ILE A CA 1
ATOM 1081 C C . ILE A 1 144 ? 0.767 -12.142 14.845 1.00 96.88 144 ILE A C 1
ATOM 1083 O O . ILE A 1 144 ? 1.232 -13.280 14.816 1.00 96.88 144 ILE A O 1
ATOM 1087 N N . PHE A 1 145 ? -0.536 -11.901 14.914 1.00 95.81 145 PHE A N 1
ATOM 1088 C CA . PHE A 1 145 ? -1.566 -12.935 14.899 1.00 95.81 145 PHE A CA 1
ATOM 1089 C C . PHE A 1 145 ? -2.833 -12.405 14.222 1.00 95.81 145 PHE A C 1
ATOM 1091 O O . PHE A 1 145 ? -3.028 -11.196 14.121 1.00 95.81 145 PHE A O 1
ATOM 1098 N N . VAL A 1 146 ? -3.695 -13.302 13.751 1.00 94.75 146 VAL A N 1
ATOM 1099 C CA . VAL A 1 146 ? -5.027 -12.933 13.259 1.00 94.75 146 VAL A CA 1
ATOM 1100 C C . VAL A 1 146 ? -5.977 -13.023 14.456 1.00 94.75 146 VAL A C 1
ATOM 1102 O O . VAL A 1 146 ? -6.085 -14.104 15.034 1.00 94.75 146 VAL A O 1
ATOM 1105 N N . PRO A 1 147 ? -6.605 -11.921 14.902 1.00 90.56 147 PRO A N 1
ATOM 1106 C CA . PRO A 1 147 ? -7.637 -11.998 15.921 1.00 90.56 147 PRO A CA 1
ATOM 1107 C C . PRO A 1 147 ? -8.830 -12.769 15.351 1.00 90.56 147 PRO A C 1
ATOM 1109 O O . PRO A 1 147 ? -9.224 -12.532 14.209 1.00 90.56 147 PRO A O 1
ATOM 1112 N N . ASP A 1 148 ? -9.413 -13.676 16.134 1.00 80.75 148 ASP A N 1
ATOM 1113 C CA . ASP A 1 148 ? -10.573 -14.451 15.696 1.00 80.75 148 ASP A CA 1
ATOM 1114 C C . ASP A 1 148 ? -11.710 -13.511 15.273 1.00 80.75 148 ASP A C 1
ATOM 1116 O O . ASP A 1 148 ? -12.352 -12.865 16.107 1.00 80.75 148 ASP A O 1
ATOM 1120 N N . ALA A 1 149 ? -11.971 -13.443 13.963 1.00 64.44 149 ALA A N 1
ATOM 1121 C CA . ALA A 1 149 ? -12.996 -12.580 13.378 1.00 64.44 149 ALA A CA 1
ATOM 1122 C C . ALA A 1 149 ? -14.380 -12.828 13.999 1.00 64.44 149 ALA A C 1
ATOM 1124 O O . ALA A 1 149 ? -15.143 -11.884 14.192 1.00 64.44 149 ALA A O 1
ATOM 1125 N N . ASN A 1 150 ? -14.656 -14.074 14.408 1.00 58.31 150 ASN A N 1
ATOM 1126 C CA . ASN A 1 150 ? -15.884 -14.446 15.111 1.00 58.31 150 ASN A CA 1
ATOM 1127 C C . ASN A 1 150 ? -16.069 -13.701 16.438 1.00 58.31 150 ASN A C 1
ATOM 1129 O O . ASN A 1 150 ? -17.200 -13.400 16.814 1.00 58.31 150 ASN A O 1
ATOM 1133 N N . ARG A 1 151 ? -14.985 -13.373 17.147 1.00 55.66 151 ARG A N 1
ATOM 1134 C CA . ARG A 1 151 ? -15.065 -12.636 18.413 1.00 55.66 151 ARG A CA 1
ATOM 1135 C C . ARG A 1 151 ? -15.390 -11.163 18.170 1.00 55.66 151 ARG A C 1
ATOM 1137 O O . ARG A 1 151 ? -16.230 -10.599 18.857 1.00 55.66 151 ARG A O 1
ATOM 1144 N N . ILE A 1 152 ? -14.816 -10.579 17.117 1.00 55.62 152 ILE A N 1
ATOM 1145 C CA . ILE A 1 152 ? -15.057 -9.180 16.734 1.00 55.62 152 ILE A CA 1
ATOM 1146 C C . ILE A 1 152 ? -16.495 -8.992 16.232 1.00 55.62 152 ILE A C 1
ATOM 1148 O O . ILE A 1 152 ? -17.145 -8.005 16.577 1.00 55.62 152 ILE A O 1
ATOM 1152 N N . THR A 1 153 ? -17.025 -9.942 15.456 1.00 55.31 153 THR A N 1
ATOM 1153 C CA . THR A 1 153 ? -18.424 -9.889 15.018 1.00 55.31 153 THR A CA 1
ATOM 1154 C C . THR A 1 153 ? -19.388 -10.126 16.167 1.00 55.31 153 THR A C 1
ATOM 1156 O O . THR A 1 153 ? -20.406 -9.446 16.216 1.00 55.31 153 THR A O 1
ATOM 1159 N N . LEU A 1 154 ? -19.084 -11.027 17.112 1.00 58.38 154 LEU A N 1
ATOM 1160 C CA . LEU A 1 154 ? -19.933 -11.198 18.292 1.00 58.38 154 LEU A CA 1
ATOM 1161 C C . LEU A 1 154 ? -19.991 -9.912 19.119 1.00 58.38 154 LEU A C 1
ATOM 1163 O O . LEU A 1 154 ? -21.086 -9.482 19.468 1.00 58.38 154 LEU A O 1
ATOM 1167 N N . ASP A 1 155 ? -18.862 -9.253 19.368 1.00 58.78 155 ASP A N 1
ATOM 1168 C CA . ASP A 1 155 ? -18.833 -8.022 20.164 1.00 58.78 155 ASP A CA 1
ATOM 1169 C C . ASP A 1 155 ? -19.533 -6.854 19.446 1.00 58.78 155 ASP A C 1
ATOM 1171 O O . ASP A 1 155 ? -20.271 -6.090 20.070 1.00 58.78 155 ASP A O 1
ATOM 1175 N N . ALA A 1 156 ? -19.376 -6.737 18.122 1.00 60.53 156 ALA A N 1
ATOM 1176 C CA . ALA A 1 156 ? -20.060 -5.719 17.323 1.00 60.53 156 ALA A CA 1
ATOM 1177 C C . ALA A 1 156 ? -21.575 -5.969 17.219 1.00 60.53 156 ALA A C 1
ATOM 1179 O O . ALA A 1 156 ? -22.364 -5.031 17.347 1.00 60.53 156 ALA A O 1
ATOM 1180 N N . VAL A 1 157 ? -21.997 -7.224 17.037 1.00 68.62 157 VAL A N 1
ATOM 1181 C CA . VAL A 1 157 ? -23.416 -7.612 17.057 1.00 68.62 157 VAL A CA 1
ATOM 1182 C C . VAL A 1 157 ? -24.007 -7.361 18.441 1.00 68.62 157 VAL A C 1
ATOM 1184 O O . VAL A 1 157 ? -25.095 -6.803 18.535 1.00 68.62 157 VAL A O 1
ATOM 1187 N N . THR A 1 158 ? -23.275 -7.672 19.510 1.00 76.81 158 THR A N 1
ATOM 1188 C CA . THR A 1 158 ? -23.723 -7.433 20.890 1.00 76.81 158 THR A CA 1
ATOM 1189 C C . THR A 1 158 ? -23.853 -5.935 21.182 1.00 76.81 158 THR A C 1
ATOM 1191 O O . THR A 1 158 ? -24.848 -5.507 21.763 1.00 76.81 158 THR A O 1
ATOM 1194 N N . ALA A 1 159 ? -22.912 -5.104 20.721 1.00 71.75 159 ALA A N 1
ATOM 1195 C CA . ALA A 1 159 ? -23.008 -3.648 20.837 1.00 71.75 159 ALA A CA 1
ATOM 1196 C C . ALA A 1 159 ? -24.196 -3.078 20.040 1.00 71.75 159 ALA A C 1
ATOM 1198 O O . ALA A 1 159 ? -24.926 -2.223 20.542 1.00 71.75 159 ALA A O 1
ATOM 1199 N N . GLY A 1 160 ? -24.431 -3.586 18.825 1.00 76.12 160 GLY A N 1
ATOM 1200 C CA . GLY A 1 160 ? -25.598 -3.228 18.017 1.00 76.12 160 GLY A CA 1
ATOM 1201 C C . GLY A 1 160 ? -26.917 -3.637 18.676 1.00 76.12 160 GLY A C 1
ATOM 1202 O O . GLY A 1 160 ? -27.863 -2.852 18.701 1.00 76.12 160 GLY A O 1
ATOM 1203 N N . GLN A 1 161 ? -26.969 -4.826 19.279 1.00 81.38 161 GLN A N 1
ATOM 1204 C CA . GLN A 1 161 ? -28.127 -5.310 20.032 1.00 81.38 161 GLN A CA 1
ATOM 1205 C C . GLN A 1 161 ? -28.388 -4.472 21.288 1.00 81.38 161 GLN A C 1
ATOM 1207 O O . GLN A 1 161 ? -29.539 -4.141 21.560 1.00 81.38 161 GLN A O 1
ATOM 1212 N N . LEU A 1 162 ? -27.343 -4.067 22.016 1.00 83.31 162 LEU A N 1
ATOM 1213 C CA . LEU A 1 162 ? -27.473 -3.189 23.182 1.00 83.31 162 LEU A CA 1
ATOM 1214 C C . LEU A 1 162 ? -27.989 -1.797 22.803 1.00 83.31 162 LEU A C 1
ATOM 1216 O O . LEU A 1 162 ? -28.871 -1.276 23.482 1.00 83.31 162 LEU A O 1
ATOM 1220 N N . LEU A 1 163 ? -27.501 -1.213 21.706 1.00 86.38 163 LEU A N 1
ATOM 1221 C CA . LEU A 1 163 ? -27.999 0.072 21.205 1.00 86.38 163 LEU A CA 1
ATOM 1222 C C . LEU A 1 163 ? -29.451 -0.020 20.728 1.00 86.38 163 LEU A C 1
ATOM 1224 O O . LEU A 1 163 ? -30.253 0.855 21.054 1.00 86.38 163 LEU A O 1
ATOM 1228 N N . ALA A 1 164 ? -29.809 -1.084 20.006 1.00 84.75 164 ALA A N 1
ATOM 1229 C CA . ALA A 1 164 ? -31.180 -1.312 19.556 1.00 84.75 164 ALA A CA 1
ATOM 1230 C C . ALA A 1 164 ? -32.144 -1.499 20.740 1.00 84.75 164 ALA A C 1
ATOM 1232 O O . ALA A 1 164 ? -33.241 -0.939 20.746 1.00 84.75 164 ALA A O 1
ATOM 1233 N N . GLU A 1 165 ? -31.726 -2.231 21.773 1.00 91.75 165 GLU A N 1
ATOM 1234 C CA . GLU A 1 165 ? -32.500 -2.411 23.003 1.00 91.75 165 GLU A CA 1
ATOM 1235 C C . GLU A 1 165 ? -32.614 -1.100 23.795 1.00 91.75 165 GLU A C 1
ATOM 1237 O O . GLU A 1 165 ? -33.690 -0.757 24.285 1.00 91.75 165 GLU A O 1
ATOM 1242 N N . GLN A 1 166 ? -31.541 -0.307 23.867 1.00 92.81 166 GLN A N 1
ATOM 1243 C CA . GLN A 1 166 ? -31.568 1.004 24.514 1.00 92.81 166 GLN A CA 1
ATOM 1244 C C . GLN A 1 166 ? -32.506 1.974 23.783 1.00 92.81 166 GLN A C 1
ATOM 1246 O O . GLN A 1 166 ? -33.304 2.654 24.428 1.00 92.81 166 GLN A O 1
ATOM 1251 N N . GLN A 1 167 ? -32.482 2.001 22.447 1.00 89.69 167 GLN A N 1
ATOM 1252 C CA . GLN A 1 167 ? -33.433 2.776 21.646 1.00 89.69 167 GLN A CA 1
ATOM 1253 C C . GLN A 1 167 ? -34.868 2.304 21.864 1.00 89.69 167 GLN A C 1
ATOM 1255 O O . GLN A 1 167 ? -35.750 3.132 22.085 1.00 89.69 167 GLN A O 1
ATOM 1260 N N . ARG A 1 168 ? -35.110 0.988 21.865 1.00 91.94 168 ARG A N 1
ATOM 1261 C CA . ARG A 1 168 ? -36.442 0.432 22.121 1.00 91.94 168 ARG A CA 1
ATOM 1262 C C . ARG A 1 168 ? -36.965 0.867 23.487 1.00 91.94 168 ARG A C 1
ATOM 1264 O O . ARG A 1 168 ? -38.102 1.316 23.552 1.00 91.94 168 ARG A O 1
ATOM 1271 N N . ARG A 1 169 ? -36.136 0.815 24.537 1.00 92.62 169 ARG A N 1
ATOM 1272 C CA . ARG A 1 169 ? -36.487 1.282 25.892 1.00 92.62 169 ARG A CA 1
ATOM 1273 C C . ARG A 1 169 ? -36.789 2.774 25.952 1.00 92.62 169 ARG A C 1
ATOM 1275 O O . ARG A 1 169 ? -37.713 3.171 26.652 1.00 92.62 169 ARG A O 1
ATOM 1282 N N . LEU A 1 170 ? -36.034 3.600 25.229 1.00 92.31 170 LEU A N 1
ATOM 1283 C CA . LEU A 1 170 ? -36.295 5.040 25.157 1.00 92.31 170 LEU A CA 1
ATOM 1284 C C . LEU A 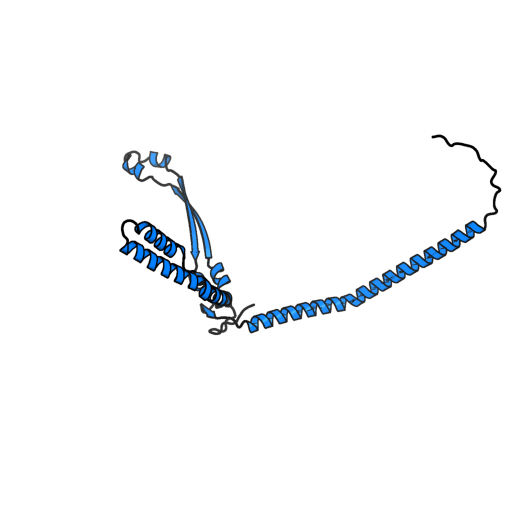1 170 ? -37.627 5.335 24.459 1.00 92.31 170 LEU A C 1
ATOM 1286 O O . LEU A 1 170 ? -38.386 6.178 24.930 1.00 92.31 170 LEU A O 1
ATOM 1290 N N . VAL A 1 171 ? -37.940 4.612 23.382 1.00 90.06 171 VAL A N 1
ATOM 1291 C CA . VAL A 1 171 ? -39.215 4.754 22.666 1.00 90.06 171 VAL A CA 1
ATOM 1292 C C . VAL A 1 171 ? -40.386 4.300 23.538 1.00 90.06 171 VAL A C 1
ATOM 1294 O O . VAL A 1 171 ? -41.339 5.058 23.706 1.00 90.06 171 VAL A O 1
ATOM 1297 N N . THR A 1 172 ? -40.314 3.123 24.170 1.00 90.19 172 THR A N 1
ATOM 1298 C CA . THR A 1 172 ? -41.389 2.662 25.066 1.00 90.19 172 THR A CA 1
ATOM 1299 C C . THR A 1 172 ? -41.554 3.544 26.300 1.00 90.19 172 THR A C 1
ATOM 1301 O O . THR A 1 172 ? -42.681 3.735 26.747 1.00 90.19 172 THR A O 1
ATOM 1304 N N . ALA A 1 173 ? -40.477 4.133 26.828 1.00 90.75 173 ALA A N 1
ATOM 1305 C CA . ALA A 1 173 ? -40.566 5.097 27.924 1.00 90.75 173 ALA A CA 1
ATOM 1306 C C . ALA A 1 173 ? -41.204 6.436 27.500 1.00 90.75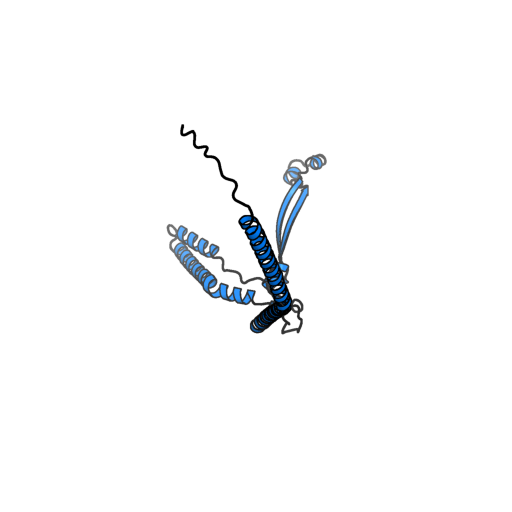 173 ALA A C 1
ATOM 1308 O O . ALA A 1 173 ? -41.872 7.075 28.312 1.00 90.75 173 ALA A O 1
ATOM 1309 N N . ALA A 1 174 ? -41.025 6.85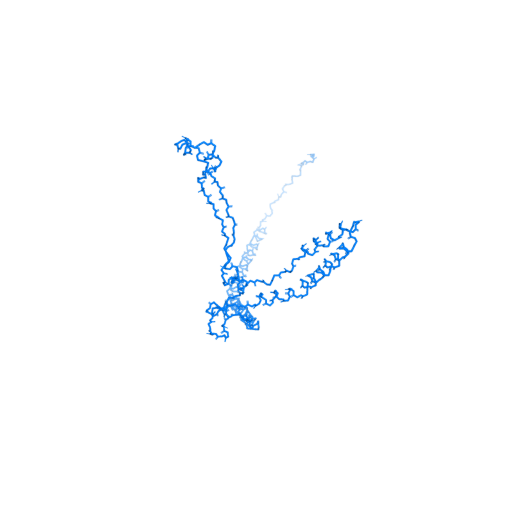9 26.245 1.00 86.88 174 ALA A N 1
ATOM 1310 C CA . ALA A 1 174 ? -41.587 8.104 25.714 1.00 86.88 174 ALA A CA 1
ATOM 1311 C C . ALA A 1 174 ? -43.057 7.977 25.266 1.00 86.88 174 ALA A C 1
ATOM 1313 O O . ALA A 1 174 ? -43.785 8.973 25.267 1.00 86.88 174 ALA A O 1
ATOM 1314 N N . GLN A 1 175 ? -43.511 6.766 24.933 1.00 89.12 175 GLN A N 1
ATOM 1315 C CA . GLN A 1 175 ? -44.872 6.479 24.468 1.00 89.12 175 GLN A CA 1
ATOM 1316 C C . GLN A 1 175 ? -45.994 7.071 25.351 1.00 89.12 175 GLN A C 1
ATOM 1318 O O . GLN A 1 175 ? -46.828 7.805 24.823 1.00 89.12 175 GLN A O 1
ATOM 1323 N N . PRO A 1 176 ? -46.014 6.878 26.689 1.00 87.50 176 PRO A N 1
ATOM 1324 C CA . PRO A 1 176 ? -47.104 7.399 27.519 1.00 87.50 176 PRO A CA 1
ATOM 1325 C C . PRO A 1 176 ? -47.151 8.934 27.577 1.00 87.50 176 PRO A C 1
ATOM 1327 O O . PRO A 1 176 ? -48.220 9.514 27.776 1.00 87.50 176 PRO A O 1
ATOM 1330 N N . ALA A 1 177 ? -46.012 9.616 27.408 1.00 82.56 177 ALA A N 1
ATOM 1331 C CA . ALA A 1 177 ? -45.976 11.076 27.341 1.00 82.56 177 ALA A CA 1
ATOM 1332 C C . ALA A 1 177 ? -46.558 11.586 26.014 1.00 82.56 177 ALA A C 1
ATOM 1334 O O . ALA A 1 177 ? -47.306 12.566 26.011 1.00 82.56 177 ALA A O 1
ATOM 1335 N N . LEU A 1 178 ? -46.264 10.893 24.910 1.00 85.81 178 LEU A N 1
ATOM 1336 C CA . LEU A 1 178 ? -46.821 11.193 23.593 1.00 85.81 178 LEU A CA 1
ATOM 1337 C C . LEU A 1 178 ? -48.338 10.959 23.557 1.00 85.81 178 LEU A C 1
ATOM 1339 O O . LEU A 1 178 ? -49.073 11.839 23.112 1.00 85.81 178 LEU A O 1
ATOM 1343 N N . ASP A 1 179 ? -48.816 9.841 24.106 1.00 84.25 179 ASP A N 1
ATOM 1344 C CA . ASP A 1 179 ? -50.248 9.524 24.188 1.00 84.25 179 ASP A CA 1
ATOM 1345 C C . ASP A 1 179 ? -51.003 10.566 25.028 1.00 84.25 179 ASP A C 1
ATOM 1347 O O . ASP A 1 179 ? -52.080 11.040 24.654 1.00 84.25 179 ASP A O 1
ATOM 1351 N N . ARG A 1 180 ? -50.410 11.005 26.147 1.00 84.06 180 ARG A N 1
ATOM 1352 C CA . ARG A 1 180 ? -50.984 12.062 26.990 1.00 84.06 180 ARG A CA 1
ATOM 1353 C C . ARG A 1 180 ? -51.023 13.411 26.262 1.00 84.06 180 ARG A C 1
ATOM 1355 O O . ARG A 1 180 ? -52.010 14.133 26.398 1.00 84.06 180 ARG A O 1
ATOM 1362 N N . ALA A 1 181 ? -50.008 13.741 25.461 1.00 73.81 181 ALA A N 1
ATOM 1363 C CA . ALA A 1 181 ? -49.999 14.950 24.634 1.00 73.81 181 ALA A CA 1
ATOM 1364 C C . ALA A 1 181 ? -51.061 14.905 23.521 1.00 73.81 181 ALA A C 1
ATOM 1366 O O . ALA A 1 181 ? -51.758 15.897 23.306 1.00 73.81 181 ALA A O 1
ATOM 1367 N N . GLN A 1 182 ? -51.249 13.755 22.863 1.00 81.06 182 GLN A N 1
ATOM 1368 C CA . GLN A 1 182 ? -52.297 13.565 21.853 1.00 81.06 182 GLN A CA 1
ATOM 1369 C C . GLN A 1 182 ? -53.701 13.666 22.457 1.00 81.06 182 GLN A C 1
ATOM 1371 O O . GLN A 1 182 ? -54.569 14.332 21.892 1.00 81.06 182 GLN A O 1
ATOM 1376 N N . HIS A 1 183 ? -53.919 13.082 23.637 1.00 80.06 183 HIS A N 1
ATOM 1377 C CA . HIS A 1 183 ? -55.201 13.169 24.333 1.00 80.06 183 HIS A CA 1
ATOM 1378 C C . HIS A 1 183 ? -55.527 14.607 24.770 1.00 80.06 183 HIS A C 1
ATOM 1380 O O . HIS A 1 183 ? -56.656 15.071 24.605 1.00 80.06 183 HIS A O 1
ATOM 1386 N N . LEU A 1 184 ? -54.537 15.349 25.280 1.00 79.25 184 LEU A N 1
ATOM 1387 C CA . LEU A 1 184 ? -54.705 16.763 25.632 1.00 79.25 184 LEU A CA 1
ATOM 1388 C C . LEU A 1 184 ? -54.952 17.635 24.392 1.00 79.25 184 LEU A C 1
ATOM 1390 O O . LEU A 1 184 ? -55.845 18.481 24.418 1.00 79.25 184 LEU A O 1
ATOM 1394 N N . GLY A 1 185 ? -54.231 17.395 23.292 1.00 73.56 185 GLY A N 1
ATOM 1395 C CA . GLY A 1 185 ? -54.470 18.066 22.012 1.00 73.56 185 GLY A CA 1
ATOM 1396 C C . GLY A 1 185 ? -55.889 17.825 21.488 1.00 73.56 185 GLY A C 1
ATOM 1397 O O . GLY A 1 185 ? -56.580 18.776 21.123 1.00 73.56 185 GLY A O 1
ATOM 1398 N N . GLY A 1 186 ? -56.371 16.580 21.544 1.00 72.19 186 GLY A N 1
ATOM 1399 C CA . GLY A 1 186 ? -57.740 16.219 21.164 1.00 72.19 186 GLY A CA 1
ATOM 1400 C C . GLY A 1 186 ? -58.811 16.910 22.014 1.00 72.19 186 GLY A C 1
ATOM 1401 O O . GLY A 1 186 ? -59.795 17.414 21.471 1.00 72.19 186 GLY A O 1
ATOM 1402 N N . GLN A 1 187 ? -58.604 17.018 23.331 1.00 75.25 187 GLN A N 1
ATOM 1403 C CA . GLN A 1 187 ? -59.534 17.720 24.225 1.00 75.25 187 GLN A CA 1
ATOM 1404 C C . GLN A 1 187 ? -59.595 19.230 23.965 1.00 75.25 187 GLN A C 1
ATOM 1406 O O . GLN A 1 187 ? -60.672 19.823 24.039 1.00 75.25 187 GLN A O 1
ATOM 1411 N N . VAL A 1 188 ? -58.461 19.866 23.660 1.00 73.62 188 VAL A N 1
ATOM 1412 C CA . VAL A 1 188 ? -58.429 21.297 23.319 1.00 73.62 188 VAL A CA 1
ATOM 1413 C C . VAL A 1 188 ? -59.158 21.541 21.999 1.00 73.62 188 VAL A C 1
ATOM 1415 O O . VAL A 1 188 ? -59.993 22.442 21.929 1.00 73.62 188 VAL A O 1
ATOM 1418 N N . VAL A 1 189 ? -58.924 20.701 20.987 1.00 70.56 189 VAL A N 1
ATOM 1419 C CA . VAL A 1 189 ? -59.617 20.793 19.693 1.00 70.56 189 VAL A CA 1
ATOM 1420 C C . VAL A 1 189 ? -61.129 20.603 19.859 1.00 70.56 189 VAL A C 1
ATOM 1422 O O . VAL A 1 189 ? -61.894 21.419 19.350 1.00 70.56 189 VAL A O 1
ATOM 1425 N N . GLN A 1 190 ? -61.584 19.609 20.633 1.00 76.31 190 GLN A N 1
ATOM 1426 C CA . GLN A 1 190 ? -63.017 19.412 20.897 1.00 76.31 190 GLN A CA 1
ATOM 1427 C C . GLN A 1 190 ? -63.665 20.615 21.598 1.00 76.31 190 GLN A C 1
ATOM 1429 O O . GLN A 1 190 ? -64.743 21.049 21.189 1.00 76.31 190 GLN A O 1
ATOM 1434 N N . LYS A 1 191 ? -63.001 21.205 22.603 1.00 78.50 191 LYS A N 1
ATOM 1435 C CA . LYS A 1 191 ? -63.514 22.397 23.302 1.00 78.50 191 LYS A CA 1
ATOM 1436 C C . LYS A 1 191 ? -63.629 23.616 22.384 1.00 78.50 191 LYS A C 1
ATOM 1438 O O . LYS A 1 191 ? -64.596 24.367 22.495 1.00 78.50 191 LYS A O 1
ATOM 1443 N N . VAL A 1 192 ? -62.669 23.817 21.478 1.00 78.31 192 VAL A N 1
ATOM 1444 C CA . VAL A 1 192 ? -62.713 24.921 20.504 1.00 78.31 192 VAL A CA 1
ATOM 1445 C C . VAL A 1 192 ? -63.854 24.720 19.507 1.00 78.31 192 VAL A C 1
ATOM 1447 O O . VAL A 1 192 ? -64.601 25.663 19.244 1.00 78.31 192 VAL A O 1
ATOM 1450 N N . VAL A 1 193 ? -64.043 23.497 19.000 1.00 82.88 193 VAL A N 1
ATOM 1451 C CA . VAL A 1 193 ? -65.145 23.175 18.078 1.00 82.88 193 VAL A CA 1
ATOM 1452 C C . VAL A 1 193 ? -66.502 23.417 18.742 1.00 82.88 193 VAL A C 1
ATOM 1454 O O . VAL A 1 193 ? -67.331 24.116 18.165 1.00 82.88 193 VAL A O 1
ATOM 1457 N N . GLN A 1 194 ? -66.699 22.940 19.975 1.00 87.25 194 GLN A N 1
ATOM 1458 C CA . GLN A 1 194 ? -67.956 23.107 20.711 1.00 87.25 194 GLN A CA 1
ATOM 1459 C C . GLN A 1 194 ? -68.293 24.587 20.963 1.00 87.25 194 GLN A C 1
ATOM 1461 O O . GLN A 1 194 ? -69.406 25.036 20.683 1.00 87.25 194 GLN A O 1
ATOM 1466 N N . LYS A 1 195 ? -67.307 25.383 21.395 1.00 89.00 195 LYS A N 1
ATOM 1467 C CA . LYS A 1 195 ? -67.496 26.824 21.611 1.00 89.00 195 LYS A CA 1
ATOM 1468 C C . LYS A 1 195 ? -67.801 27.574 20.311 1.00 89.00 195 LYS A C 1
ATOM 1470 O O . LYS A 1 195 ? -68.604 28.501 20.300 1.00 89.00 195 LYS A O 1
ATOM 1475 N N . THR A 1 196 ? -67.196 27.155 19.201 1.00 84.12 196 THR A N 1
ATOM 1476 C CA . THR A 1 196 ? -67.458 27.747 17.880 1.00 84.12 196 THR A CA 1
ATOM 1477 C C . THR A 1 196 ? -68.876 27.431 17.401 1.00 84.12 196 THR A C 1
ATOM 1479 O O . THR A 1 196 ? -69.548 28.304 16.854 1.00 84.12 196 THR A O 1
ATOM 1482 N N . THR A 1 197 ? -69.371 26.212 17.641 1.00 84.31 197 THR A N 1
ATOM 1483 C CA . THR A 1 197 ? -70.759 25.855 17.315 1.00 84.31 197 THR A CA 1
ATOM 1484 C C . THR A 1 197 ? -71.774 26.631 18.150 1.00 84.31 197 THR A C 1
ATOM 1486 O O . THR A 1 197 ? -72.765 27.097 17.596 1.00 84.31 197 THR A O 1
ATOM 1489 N N . GLU A 1 198 ? -71.511 26.852 19.441 1.00 87.88 198 GLU A N 1
ATOM 1490 C CA . GLU A 1 198 ? -72.388 27.654 20.308 1.00 87.88 198 GLU A CA 1
ATOM 1491 C C . GLU A 1 198 ? -72.488 29.110 19.836 1.00 87.88 198 GLU A C 1
ATOM 1493 O O . GLU A 1 198 ? -73.590 29.645 19.720 1.00 87.88 198 GLU A O 1
ATOM 1498 N N . LEU A 1 199 ? -71.357 29.732 19.484 1.00 87.38 199 LEU A N 1
ATOM 1499 C CA . LEU A 1 199 ? -71.333 31.102 18.957 1.00 87.38 199 LEU A CA 1
ATOM 1500 C C . LEU A 1 199 ? -72.089 31.228 17.630 1.00 87.38 199 LEU A C 1
ATOM 1502 O O . LEU A 1 199 ? -72.776 32.221 17.403 1.00 87.38 199 LEU A O 1
ATOM 1506 N N . ARG A 1 200 ? -72.012 30.210 16.765 1.00 84.94 200 ARG A N 1
ATOM 1507 C CA . ARG A 1 200 ? -72.726 30.206 15.483 1.00 84.94 200 ARG A CA 1
ATOM 1508 C C . ARG A 1 200 ? -74.239 30.091 15.664 1.00 84.94 200 ARG A C 1
ATOM 1510 O O . ARG A 1 200 ? -74.983 30.790 14.984 1.00 84.94 200 ARG A O 1
ATOM 1517 N N . VAL A 1 201 ? -74.690 29.255 16.601 1.00 82.44 201 VAL A N 1
ATOM 1518 C CA . VAL A 1 201 ? -76.118 29.126 16.942 1.00 82.44 201 VAL A CA 1
ATOM 1519 C C . VAL A 1 201 ? -76.650 30.411 17.584 1.00 82.44 201 VAL A C 1
ATOM 1521 O O . VAL A 1 201 ? -77.774 30.810 17.290 1.00 82.44 201 VAL A O 1
ATOM 1524 N N . ALA A 1 202 ? -75.850 31.084 18.417 1.00 79.00 202 ALA A N 1
ATOM 1525 C CA . ALA A 1 202 ? -76.217 32.377 18.994 1.00 79.00 202 ALA A CA 1
ATOM 1526 C C . ALA A 1 202 ? -76.381 33.464 17.915 1.00 79.00 202 ALA A C 1
ATOM 1528 O O . ALA A 1 202 ? -77.418 34.121 17.881 1.00 79.00 202 ALA A O 1
ATOM 1529 N N . ALA A 1 203 ? -75.423 33.584 16.990 1.00 77.56 203 ALA A N 1
ATOM 1530 C CA . ALA A 1 203 ? -75.476 34.562 15.900 1.00 77.56 203 ALA A CA 1
ATOM 1531 C C . ALA A 1 203 ? -76.685 34.350 14.967 1.00 77.56 203 ALA A C 1
ATOM 1533 O O . ALA A 1 203 ? -77.376 35.298 14.605 1.00 77.56 203 ALA A O 1
ATOM 1534 N N . GLN A 1 204 ? -77.010 33.096 14.640 1.00 79.19 204 GLN A N 1
ATOM 1535 C CA . GLN A 1 204 ? -78.146 32.782 13.767 1.00 79.19 204 GLN A CA 1
ATOM 1536 C C . GLN A 1 204 ? -79.507 33.119 14.409 1.00 79.19 204 GLN A C 1
ATOM 1538 O O . GLN A 1 204 ? -80.493 33.351 13.709 1.00 79.19 204 GLN A O 1
ATOM 1543 N N . ARG A 1 205 ? -79.569 33.177 15.746 1.00 70.94 205 ARG A N 1
ATOM 1544 C CA . ARG A 1 205 ? -80.773 33.566 16.491 1.00 70.94 205 ARG A CA 1
ATOM 1545 C C . ARG A 1 205 ? -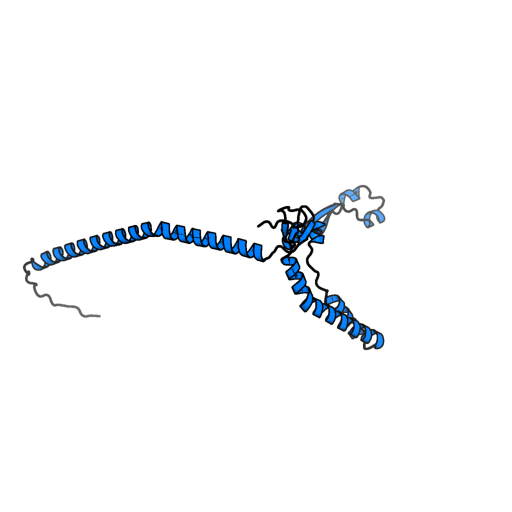81.014 35.077 16.471 1.00 70.94 205 ARG A C 1
ATOM 1547 O O . ARG A 1 205 ? -82.169 35.485 16.533 1.00 70.94 205 ARG A O 1
ATOM 1554 N N . GLU A 1 206 ? -79.958 35.881 16.357 1.00 71.69 206 GLU A N 1
ATOM 1555 C CA . GLU A 1 206 ? -80.067 37.337 16.201 1.00 71.69 206 GLU A CA 1
ATOM 1556 C C . GLU A 1 206 ? -80.536 37.718 14.789 1.00 71.69 206 GLU A C 1
ATOM 1558 O O . GLU A 1 206 ? -81.401 38.581 14.648 1.00 71.69 206 GLU A O 1
ATOM 1563 N N . GLU A 1 207 ? -80.076 37.015 13.747 1.00 68.25 207 GLU A N 1
ATOM 1564 C CA . GLU A 1 207 ? -80.491 37.298 12.362 1.00 68.25 207 GLU A CA 1
ATOM 1565 C C . GLU A 1 207 ? -81.980 37.018 12.092 1.00 68.25 207 GLU A C 1
ATOM 1567 O O . GLU A 1 207 ? -82.595 37.700 11.279 1.00 68.25 207 GLU A O 1
ATOM 1572 N N . HIS A 1 208 ? -82.592 36.043 12.771 1.00 61.38 208 HIS A N 1
ATOM 1573 C CA . HIS A 1 208 ? -84.011 35.701 12.567 1.00 61.38 208 HIS A CA 1
ATOM 1574 C C . HIS A 1 208 ? -84.981 36.509 13.454 1.00 61.38 208 HIS A C 1
ATOM 1576 O O . HIS A 1 208 ? -86.188 36.271 13.409 1.00 61.38 208 HIS A O 1
ATOM 1582 N N . GLY A 1 209 ? -84.478 37.448 14.265 1.00 58.00 209 GLY A N 1
ATOM 1583 C CA . GLY A 1 209 ? -85.283 38.294 15.155 1.00 58.00 209 GLY A CA 1
ATOM 1584 C C . GLY A 1 209 ? -85.523 39.724 14.661 1.00 58.00 209 GLY A C 1
ATOM 1585 O O . GLY A 1 209 ? -86.295 40.449 15.287 1.00 58.00 209 GLY A O 1
ATOM 1586 N N . ALA A 1 210 ? -84.883 40.153 13.570 1.00 54.91 210 ALA A N 1
ATOM 1587 C CA . ALA A 1 210 ? -85.012 41.521 13.074 1.00 54.91 210 ALA A CA 1
ATOM 1588 C C . ALA A 1 210 ? -86.246 41.663 12.153 1.00 54.91 210 ALA A C 1
ATOM 1590 O O . ALA A 1 210 ? -86.331 40.964 11.139 1.00 54.91 210 ALA A O 1
ATOM 1591 N N . PRO A 1 211 ? -87.211 42.551 12.466 1.00 54.31 211 PRO A N 1
ATOM 1592 C CA . PRO A 1 211 ? -88.320 42.845 11.569 1.00 54.31 211 PRO A CA 1
ATOM 1593 C C . PRO A 1 211 ? -87.782 43.497 10.292 1.00 54.31 211 PRO A C 1
ATOM 1595 O O . PRO A 1 211 ? -87.049 44.481 10.353 1.00 54.31 211 PRO A O 1
ATOM 1598 N N . LEU A 1 212 ? -88.149 42.927 9.144 1.00 53.75 212 LEU A N 1
ATOM 1599 C CA . LEU A 1 212 ? -87.742 43.390 7.819 1.00 53.75 212 LEU A CA 1
ATOM 1600 C C . LEU A 1 212 ? -88.221 44.830 7.578 1.00 53.75 212 LEU A C 1
ATOM 1602 O O . LEU A 1 212 ? -89.415 45.086 7.422 1.00 53.75 212 LEU A O 1
ATOM 1606 N N . GLU A 1 213 ? -87.267 45.755 7.538 1.00 56.41 213 GLU A N 1
ATOM 1607 C CA . GLU A 1 213 ? -87.457 47.129 7.082 1.00 56.41 213 GLU A CA 1
ATOM 1608 C C . GLU A 1 213 ? -87.610 47.126 5.542 1.00 56.41 213 GLU A C 1
ATOM 1610 O O . GLU A 1 213 ? -86.816 46.480 4.850 1.00 56.41 213 GLU A O 1
ATOM 1615 N N . PRO A 1 214 ? -88.641 47.773 4.968 1.00 52.75 214 PRO A N 1
ATOM 1616 C CA . PRO A 1 214 ? -88.922 47.689 3.538 1.00 52.75 214 PRO A CA 1
ATOM 1617 C C . PRO A 1 214 ? -87.877 48.462 2.721 1.00 52.75 214 PRO A C 1
ATOM 1619 O O . PRO A 1 214 ? -87.825 49.691 2.749 1.00 52.75 214 PRO A O 1
ATOM 1622 N N . GLN A 1 215 ? -87.053 47.727 1.966 1.00 56.06 215 GLN A N 1
ATOM 1623 C CA . GLN A 1 215 ? -86.082 48.295 1.033 1.00 56.06 215 GLN A CA 1
ATOM 1624 C C . GLN A 1 215 ? -86.791 49.008 -0.121 1.00 56.06 215 GLN A C 1
ATOM 1626 O O . GLN A 1 215 ? -87.462 48.388 -0.948 1.00 56.06 215 GLN A O 1
ATOM 1631 N N . ALA A 1 216 ? -86.612 50.327 -0.156 1.00 51.97 216 ALA A N 1
ATOM 1632 C CA . ALA A 1 216 ? -87.008 51.182 -1.256 1.00 51.97 216 ALA A CA 1
ATOM 1633 C C . ALA A 1 216 ? -86.079 50.971 -2.460 1.00 51.97 216 ALA A C 1
ATOM 1635 O O . ALA A 1 216 ? -84.853 51.042 -2.365 1.00 51.97 216 ALA A O 1
ATOM 1636 N N . ASP A 1 217 ? -86.737 50.708 -3.581 1.00 57.56 217 ASP A N 1
ATOM 1637 C CA . ASP A 1 217 ? -86.229 50.473 -4.922 1.00 57.56 217 ASP A CA 1
ATOM 1638 C C . ASP A 1 217 ? -85.303 51.608 -5.395 1.00 57.56 217 ASP A C 1
ATOM 1640 O O . ASP A 1 217 ? -85.703 52.771 -5.479 1.00 57.56 217 ASP A O 1
ATOM 1644 N N . ARG A 1 218 ? -84.047 51.270 -5.701 1.00 52.22 218 ARG A N 1
ATOM 1645 C CA . ARG A 1 218 ? -83.108 52.162 -6.389 1.00 52.22 218 ARG A CA 1
ATOM 1646 C C . ARG A 1 218 ? -82.300 51.365 -7.405 1.00 52.22 218 ARG A C 1
ATOM 1648 O O . ARG A 1 218 ? -81.116 51.092 -7.228 1.00 52.22 218 ARG A O 1
ATOM 1655 N N . ARG A 1 219 ? -82.978 50.958 -8.476 1.00 57.41 219 ARG A N 1
ATOM 1656 C CA . ARG A 1 219 ? -82.333 50.703 -9.764 1.00 57.41 219 ARG A CA 1
ATOM 1657 C C . ARG A 1 219 ? -82.011 52.047 -10.395 1.00 57.41 219 ARG A C 1
ATOM 1659 O O . ARG A 1 219 ? -82.942 52.782 -10.683 1.00 57.41 219 ARG A O 1
ATOM 1666 N N . GLU A 1 220 ? -80.739 52.328 -10.638 1.00 53.69 220 GLU A N 1
ATOM 1667 C CA . GLU A 1 220 ? -80.308 53.085 -11.816 1.00 53.69 220 GLU A CA 1
ATOM 1668 C C . GLU A 1 220 ? -78.785 53.140 -11.877 1.00 53.69 220 GLU A C 1
ATOM 1670 O O . GLU A 1 220 ? -78.155 53.595 -10.927 1.00 53.69 220 GLU A O 1
ATOM 1675 N N . ALA A 1 221 ? -78.283 52.712 -13.041 1.00 52.12 221 ALA A N 1
ATOM 1676 C CA . ALA A 1 221 ? -77.029 53.137 -13.659 1.00 52.12 221 ALA A CA 1
ATOM 1677 C C . ALA A 1 221 ? -75.735 52.687 -12.925 1.00 52.12 221 ALA A C 1
ATOM 1679 O O . ALA A 1 221 ? -75.636 52.687 -11.709 1.00 52.12 221 ALA A O 1
ATOM 1680 N N . ASP A 1 222 ? -74.701 52.155 -13.561 1.00 50.81 222 ASP A N 1
ATOM 1681 C CA . ASP A 1 222 ? -74.166 52.453 -14.876 1.00 50.81 222 ASP A CA 1
ATOM 1682 C C . ASP A 1 222 ? -73.463 51.215 -15.443 1.00 50.81 222 ASP A C 1
ATOM 1684 O O . ASP A 1 222 ? -72.785 50.462 -14.738 1.00 50.81 222 ASP A O 1
ATOM 1688 N N . GLN A 1 223 ? -73.632 51.030 -16.747 1.00 54.41 223 GLN A N 1
ATOM 1689 C CA . GLN A 1 223 ? -72.939 50.057 -17.573 1.00 54.41 223 GLN A CA 1
ATOM 1690 C C . GLN A 1 223 ? -72.260 50.843 -18.698 1.00 54.41 223 GLN A C 1
ATOM 1692 O O . GLN A 1 223 ? -72.864 51.050 -19.738 1.00 54.41 223 GLN A O 1
ATOM 1697 N N . GLU A 1 224 ? -71.033 51.294 -18.456 1.00 52.66 224 GLU A N 1
ATOM 1698 C CA . GLU A 1 224 ? -70.039 51.837 -19.401 1.00 52.66 224 GLU A CA 1
ATOM 1699 C C . GLU A 1 224 ? -68.727 51.814 -18.581 1.00 52.66 224 GLU A C 1
ATOM 1701 O O . GLU A 1 224 ? -68.695 52.376 -17.492 1.00 52.66 224 GLU A O 1
ATOM 1706 N N . ASN A 1 225 ? -67.625 51.135 -18.907 1.00 49.19 225 ASN A N 1
ATOM 1707 C CA . ASN A 1 225 ? -67.013 50.716 -20.164 1.00 49.19 225 ASN A CA 1
ATOM 1708 C C . ASN A 1 225 ? -65.911 49.684 -19.824 1.00 49.19 225 ASN A C 1
ATOM 1710 O O . ASN A 1 225 ? -65.243 49.890 -18.781 1.00 49.19 225 ASN A O 1
#

Foldseek 3Di:
DFFQDPPPRDSQKDALVCQLVVQKDKDWDWDWDQDQDVVCCVVCVPPVPCSVVVRDTDIDIDIDIGGDPLNVVSDADDQDDLVVLVVQLVVLCVCCVPHPVVSVVSNVSSVVSNVVSVCCVPPPRVVSRVQSRQWIAHPPPRDIDRRDVVVVVVVVVVVVVVVVVVVVVVVVVCVVVVVVVVVVVVVVVVVVVVVVVVVVVVVVVVVVPDDDDDDDDDDDDDDDD